Protein AF-A0AA88YGS4-F1 (afdb_monomer_lite)

Foldseek 3Di:
DPPPVVVVVVVVVVVVVVVPPPVPQPFDADPQPRDTDSDPVVSVCCLVPPPPRNVVPPDDPDDDDDDDDDDDDDDDDDPPPPPVPVPPCVVLVVLLVVLCVVCVVVLVVQLVVVVVVVDDSVVSNVVSCVVCVVVSVVSSVVVVVVVVVVVVVLCVDPLSVVLVVQLVCCCPVVVDDSVVSNVVSCVVCVVVVVVVVVVVVVPPDDPPPPPPPPDDDDDD

Structure (mmCIF, N/CA/C/O backbone):
data_AF-A0AA88YGS4-F1
#
_entry.id   AF-A0AA88YGS4-F1
#
loop_
_atom_site.group_PDB
_atom_site.id
_atom_site.type_symbol
_atom_site.label_atom_id
_atom_site.label_alt_id
_atom_site.label_comp_id
_atom_site.label_asym_id
_atom_site.label_entity_id
_atom_site.label_seq_id
_atom_site.pdbx_PDB_ins_code
_atom_site.Cartn_x
_atom_site.Cartn_y
_atom_site.Cartn_z
_atom_site.occupancy
_atom_site.B_iso_or_equiv
_atom_site.auth_seq_id
_atom_site.auth_comp_id
_atom_site.auth_asym_id
_atom_site.auth_atom_id
_atom_site.pdbx_PDB_model_num
ATOM 1 N N . MET A 1 1 ? 27.081 12.002 -80.872 1.00 53.16 1 MET A N 1
ATOM 2 C CA . MET A 1 1 ? 25.666 12.334 -80.572 1.00 53.16 1 MET A CA 1
ATOM 3 C C . MET A 1 1 ? 25.163 11.875 -79.185 1.00 53.16 1 MET A C 1
ATOM 5 O O . MET A 1 1 ? 23.972 11.953 -78.943 1.00 53.16 1 MET A O 1
ATOM 9 N N . ILE A 1 2 ? 26.016 11.496 -78.217 1.00 50.34 2 ILE A N 1
ATOM 10 C CA . ILE A 1 2 ? 25.560 10.832 -76.965 1.00 50.34 2 ILE A CA 1
ATOM 11 C C . ILE A 1 2 ? 25.540 11.772 -75.730 1.00 50.34 2 ILE A C 1
ATOM 13 O O . ILE A 1 2 ? 25.070 11.415 -74.656 1.00 50.34 2 ILE A O 1
ATOM 17 N N . LYS A 1 3 ? 26.013 13.022 -75.853 1.00 50.25 3 LYS A N 1
ATOM 18 C CA . LYS A 1 3 ? 26.181 13.924 -74.692 1.00 50.25 3 LYS A CA 1
ATOM 19 C C . LYS A 1 3 ? 24.935 14.739 -74.301 1.00 50.25 3 LYS A C 1
ATOM 21 O O . LYS A 1 3 ? 24.925 15.301 -73.213 1.00 50.25 3 LYS A O 1
ATOM 26 N N . LYS A 1 4 ? 23.885 14.796 -75.133 1.00 50.44 4 LYS A N 1
ATOM 27 C CA . LYS A 1 4 ? 22.696 15.637 -74.868 1.00 50.44 4 LYS A CA 1
ATOM 28 C C . LYS A 1 4 ? 21.595 14.951 -74.041 1.00 50.44 4 LYS A C 1
ATOM 30 O O . LYS A 1 4 ? 20.777 15.642 -73.450 1.00 50.44 4 LYS A O 1
ATOM 35 N N . THR A 1 5 ? 21.615 13.626 -73.902 1.00 50.78 5 THR A N 1
ATOM 36 C CA . THR A 1 5 ? 20.586 12.866 -73.163 1.00 50.78 5 THR A CA 1
ATOM 37 C C . THR A 1 5 ? 20.803 12.831 -71.644 1.00 50.78 5 THR A C 1
ATOM 39 O O . THR A 1 5 ? 19.856 12.619 -70.896 1.00 50.78 5 THR A O 1
ATOM 42 N N . LYS A 1 6 ? 22.023 13.100 -71.149 1.00 50.78 6 LYS A N 1
ATOM 43 C CA . LYS A 1 6 ? 22.321 13.096 -69.699 1.00 50.78 6 LYS A CA 1
ATOM 44 C C . LYS A 1 6 ? 21.813 14.329 -68.938 1.00 50.78 6 LYS A C 1
ATOM 46 O O . LYS A 1 6 ? 21.754 14.287 -67.713 1.00 50.78 6 LYS A O 1
ATOM 51 N N . ILE A 1 7 ? 21.466 15.415 -69.631 1.00 51.34 7 ILE A N 1
ATOM 52 C CA . ILE A 1 7 ? 21.046 16.668 -68.982 1.00 51.34 7 ILE A CA 1
ATOM 53 C C . ILE A 1 7 ? 19.556 16.625 -68.611 1.00 51.34 7 ILE A C 1
ATOM 55 O O . ILE A 1 7 ? 19.193 17.079 -67.531 1.00 51.34 7 ILE A O 1
ATOM 59 N N . ILE A 1 8 ? 18.715 15.985 -69.429 1.00 50.91 8 ILE A N 1
ATOM 60 C CA . ILE A 1 8 ? 17.257 15.953 -69.216 1.00 50.91 8 ILE A CA 1
ATOM 61 C C . ILE A 1 8 ? 16.870 15.063 -68.017 1.00 50.91 8 ILE A C 1
ATOM 63 O O . ILE A 1 8 ? 15.952 15.395 -67.274 1.00 50.91 8 ILE A O 1
ATOM 67 N N . LEU A 1 9 ? 17.624 13.992 -67.735 1.00 49.97 9 LEU A N 1
ATOM 68 C CA . LEU A 1 9 ? 17.345 13.102 -66.594 1.00 49.97 9 LEU A CA 1
ATOM 69 C C . LEU A 1 9 ? 17.696 13.709 -65.222 1.00 49.97 9 LEU A C 1
ATOM 71 O O . LEU A 1 9 ? 17.094 13.335 -64.217 1.00 49.97 9 LEU A O 1
ATOM 75 N N . LYS A 1 10 ? 18.639 14.661 -65.148 1.00 50.53 10 LYS A N 1
ATOM 76 C CA . LYS A 1 10 ? 19.013 15.295 -63.868 1.00 50.53 10 LYS A CA 1
ATOM 77 C C . LYS A 1 10 ? 18.009 16.352 -63.410 1.00 50.53 10 LYS A C 1
ATOM 79 O O . LYS A 1 10 ? 17.821 16.516 -62.208 1.00 50.53 10 LYS A O 1
ATOM 84 N N . THR A 1 11 ? 17.342 17.037 -64.335 1.00 50.88 11 THR A N 1
ATOM 85 C CA . THR A 1 11 ? 16.321 18.038 -63.990 1.00 50.88 11 THR A CA 1
ATOM 86 C C . THR A 1 11 ? 15.017 17.400 -63.507 1.00 50.88 11 THR A C 1
ATOM 88 O O . THR 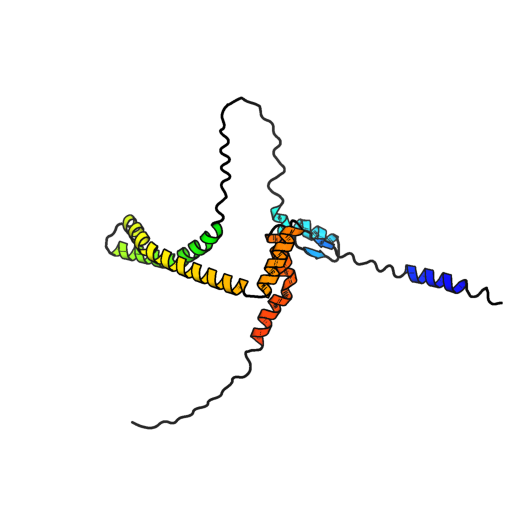A 1 11 ? 14.386 17.938 -62.603 1.00 50.88 11 THR A O 1
ATOM 91 N N . SER A 1 12 ? 14.654 16.213 -64.005 1.00 49.00 12 SER A N 1
ATOM 92 C CA . SER A 1 12 ? 13.444 15.495 -63.568 1.00 49.00 12 SER A CA 1
ATOM 93 C C . SER A 1 12 ? 13.565 14.884 -62.162 1.00 49.00 12 SER A C 1
ATOM 95 O O . SER A 1 12 ? 12.593 14.870 -61.413 1.00 49.00 12 SER A O 1
ATOM 97 N N . LEU A 1 13 ? 14.763 14.451 -61.750 1.00 50.22 13 LEU A N 1
ATOM 98 C CA . LEU A 1 13 ? 15.006 13.895 -60.407 1.00 50.22 13 LEU A CA 1
ATOM 99 C C . LEU A 1 13 ? 14.995 14.952 -59.288 1.00 50.22 13 LEU A C 1
ATOM 101 O O . LEU A 1 13 ? 14.679 14.634 -58.143 1.00 50.22 13 LEU A O 1
ATOM 105 N N . LEU A 1 14 ? 15.295 16.216 -59.602 1.00 51.50 14 LEU A N 1
ATOM 106 C CA . LEU A 1 14 ? 15.236 17.315 -58.629 1.00 51.50 14 LEU A CA 1
ATOM 107 C C . LEU A 1 14 ? 13.808 17.833 -58.392 1.00 51.50 14 LEU A C 1
ATOM 109 O O . LEU A 1 14 ? 13.534 18.358 -57.316 1.00 51.50 14 LEU A O 1
ATOM 113 N N . ALA A 1 15 ? 12.892 17.644 -59.347 1.00 50.56 15 ALA A N 1
ATOM 114 C CA . ALA A 1 15 ? 11.479 17.986 -59.173 1.00 50.56 15 ALA A CA 1
ATOM 115 C C . ALA A 1 15 ? 10.738 16.967 -58.284 1.00 50.56 15 ALA A C 1
ATOM 117 O O . ALA A 1 15 ? 9.925 17.359 -57.453 1.00 50.56 15 ALA A O 1
ATOM 118 N N . ILE A 1 16 ? 11.083 15.676 -58.370 1.00 50.44 16 ILE A N 1
ATOM 119 C CA . ILE A 1 16 ? 10.469 14.618 -57.544 1.00 50.44 16 ILE A CA 1
ATOM 120 C C . ILE A 1 16 ? 10.935 14.702 -56.079 1.00 50.44 16 ILE A C 1
ATOM 122 O O . ILE A 1 16 ? 10.161 14.440 -55.161 1.00 50.44 16 ILE A O 1
ATOM 126 N N . ARG A 1 17 ? 12.164 15.170 -55.820 1.00 47.84 17 ARG A N 1
ATOM 127 C CA . ARG A 1 17 ? 12.686 15.317 -54.448 1.00 47.84 17 ARG A CA 1
ATOM 128 C C . ARG A 1 17 ? 12.074 16.486 -53.661 1.00 47.84 17 ARG A C 1
ATOM 130 O O . ARG A 1 17 ? 12.298 16.575 -52.459 1.00 47.84 17 ARG A O 1
ATOM 137 N N . ARG A 1 18 ? 11.310 17.376 -54.309 1.00 47.12 18 ARG A N 1
ATOM 138 C CA . ARG A 1 18 ? 10.610 18.494 -53.646 1.00 47.12 18 ARG A CA 1
ATOM 139 C C . ARG A 1 18 ? 9.173 18.183 -53.224 1.00 47.12 18 ARG A C 1
ATOM 141 O O . ARG A 1 18 ? 8.634 18.945 -52.436 1.00 47.12 18 ARG A O 1
ATOM 148 N N . VAL A 1 19 ? 8.582 17.083 -53.694 1.00 48.72 19 VAL A N 1
ATOM 149 C CA . VAL A 1 19 ? 7.186 16.704 -53.382 1.00 48.72 19 VAL A CA 1
ATOM 150 C C . VAL A 1 19 ? 7.101 15.666 -52.247 1.00 48.72 19 VAL A C 1
ATOM 152 O O . VAL A 1 19 ? 6.025 15.367 -51.754 1.00 48.72 19 VAL A O 1
ATOM 155 N N . LEU A 1 20 ? 8.243 15.164 -51.763 1.00 47.53 20 LEU A N 1
ATOM 156 C CA . LEU A 1 20 ? 8.332 14.227 -50.635 1.00 47.53 20 LEU A CA 1
ATOM 157 C C . LEU A 1 20 ? 9.086 14.819 -49.434 1.00 47.53 20 LEU A C 1
ATOM 159 O O . LEU A 1 20 ? 9.785 14.103 -48.724 1.00 47.53 20 LEU A O 1
ATOM 163 N N . LYS A 1 21 ? 8.938 16.123 -49.170 1.00 51.88 21 LYS A N 1
ATOM 164 C CA . LYS A 1 21 ? 8.966 16.571 -47.773 1.00 51.88 21 LYS A CA 1
ATOM 165 C C . LYS A 1 21 ? 7.580 16.276 -47.221 1.00 51.88 21 LYS A C 1
ATOM 167 O O . LYS A 1 21 ? 6.719 17.145 -47.210 1.00 51.88 21 LYS A O 1
ATOM 172 N N . LYS A 1 22 ? 7.368 15.002 -46.878 1.00 53.25 22 LYS A N 1
ATOM 173 C CA . LYS A 1 22 ? 6.354 14.611 -45.906 1.00 53.25 22 LYS A CA 1
ATOM 174 C C . LYS A 1 22 ? 6.653 15.492 -44.698 1.00 53.25 22 LYS A C 1
ATOM 176 O O . LYS A 1 22 ? 7.753 15.401 -44.155 1.00 53.25 22 LYS A O 1
ATOM 181 N N . GLU A 1 23 ? 5.772 16.442 -44.422 1.00 58.03 23 GLU A N 1
ATOM 182 C CA . GLU A 1 23 ? 5.752 17.108 -43.132 1.00 58.03 23 GLU A CA 1
ATOM 183 C C . GLU A 1 23 ? 5.661 15.962 -42.131 1.00 58.03 23 GLU A C 1
ATOM 185 O O . GLU A 1 23 ? 4.716 15.179 -42.154 1.00 58.03 23 GLU A O 1
ATOM 190 N N . GLU A 1 24 ? 6.757 15.715 -41.417 1.00 58.62 24 GLU A N 1
ATOM 191 C CA . GLU A 1 24 ? 6.731 14.810 -40.284 1.00 58.62 24 GLU A CA 1
ATOM 192 C C . GLU A 1 24 ? 5.733 15.450 -39.330 1.00 58.62 24 GLU A C 1
ATOM 194 O O . GLU A 1 24 ? 6.033 16.502 -38.761 1.00 58.62 24 GLU A O 1
ATOM 199 N N . ASP A 1 25 ? 4.522 14.886 -39.283 1.00 63.72 25 ASP A N 1
ATOM 200 C CA . ASP A 1 25 ? 3.452 15.289 -38.381 1.00 63.72 25 ASP A CA 1
ATOM 201 C C . ASP A 1 25 ? 4.038 15.265 -36.976 1.00 63.72 25 ASP A C 1
ATOM 203 O O . ASP A 1 25 ? 4.240 14.213 -36.362 1.00 63.72 25 ASP A O 1
ATOM 207 N N . LYS A 1 26 ? 4.445 16.449 -36.525 1.00 76.25 26 LYS A N 1
ATOM 208 C CA . LYS A 1 26 ? 5.172 16.641 -35.285 1.00 76.25 26 LYS A CA 1
ATOM 209 C C . LYS A 1 26 ? 4.143 16.494 -34.178 1.00 76.25 26 LYS A C 1
ATOM 211 O O . LYS A 1 26 ? 3.551 17.474 -33.747 1.00 76.25 26 LYS A O 1
ATOM 216 N N . MET A 1 27 ? 3.885 15.250 -33.789 1.00 82.88 27 MET A N 1
ATOM 217 C CA . MET A 1 27 ? 2.989 14.922 -32.689 1.00 82.88 27 MET A CA 1
ATOM 218 C C . MET A 1 27 ? 3.448 15.691 -31.449 1.00 82.88 27 MET A C 1
ATOM 220 O O . MET A 1 27 ? 4.614 15.625 -31.057 1.00 82.88 27 MET A O 1
ATOM 224 N N . HIS A 1 28 ? 2.544 16.481 -30.878 1.00 88.25 28 HIS A N 1
ATOM 225 C CA . HIS A 1 28 ? 2.845 17.370 -29.765 1.00 88.25 28 HIS A CA 1
ATOM 226 C C . HIS A 1 28 ? 2.392 16.703 -28.465 1.00 88.25 28 HIS A C 1
ATOM 228 O O . HIS A 1 28 ? 1.202 16.453 -28.296 1.00 88.25 28 HIS A O 1
ATOM 234 N N . SER A 1 29 ? 3.309 16.414 -27.543 1.00 92.19 29 SER A N 1
ATOM 235 C CA . SER A 1 29 ? 2.993 15.807 -26.243 1.00 92.19 29 SER A CA 1
ATOM 236 C C . SER A 1 29 ? 2.952 16.841 -25.116 1.00 92.19 29 SER A C 1
ATOM 238 O O . SER A 1 29 ? 3.703 17.812 -25.134 1.00 92.19 29 SER A O 1
ATOM 240 N N . CYS A 1 30 ? 2.077 16.633 -24.132 1.00 91.31 30 CYS A N 1
ATOM 241 C CA . CYS A 1 30 ? 2.077 17.373 -22.872 1.00 91.31 30 CYS A CA 1
ATOM 242 C C . CYS A 1 30 ? 3.158 16.825 -21.943 1.00 91.31 30 CYS A C 1
ATOM 244 O O . CYS A 1 30 ? 3.131 15.639 -21.625 1.00 91.31 30 CYS A O 1
ATOM 246 N N . ASP A 1 31 ? 4.054 17.691 -21.474 1.00 86.50 31 ASP A N 1
ATOM 247 C CA . ASP A 1 31 ? 5.158 17.299 -20.589 1.00 86.50 31 ASP A CA 1
ATOM 248 C C . ASP A 1 31 ? 4.674 16.821 -19.210 1.00 86.50 31 ASP A C 1
ATOM 250 O O . ASP A 1 31 ? 5.331 16.002 -18.578 1.00 86.50 31 ASP A O 1
ATOM 254 N N . ASP A 1 32 ? 3.502 17.286 -18.764 1.00 83.00 32 ASP A N 1
ATOM 255 C CA . ASP A 1 32 ? 2.993 16.987 -17.422 1.00 83.00 32 ASP A CA 1
ATOM 256 C C . ASP A 1 32 ? 2.238 15.653 -17.339 1.00 83.00 32 ASP A C 1
ATOM 258 O O . ASP A 1 32 ? 2.405 14.915 -16.377 1.00 83.00 32 ASP A O 1
ATOM 262 N N . CYS A 1 33 ? 1.398 15.326 -18.328 1.00 87.44 33 CYS A N 1
ATOM 263 C CA . CYS A 1 33 ? 0.575 14.106 -18.285 1.00 87.44 33 CYS A CA 1
ATOM 264 C C . CYS A 1 33 ? 0.863 13.109 -19.420 1.00 87.44 33 CYS A C 1
ATOM 266 O O . CYS A 1 33 ? 0.265 12.033 -19.473 1.00 87.44 33 CYS A O 1
ATOM 268 N N . GLY A 1 34 ? 1.752 13.456 -20.355 1.00 88.25 34 GLY A N 1
ATOM 269 C CA . GLY A 1 34 ? 2.114 12.611 -21.494 1.00 88.25 34 GLY A CA 1
ATOM 270 C C . GLY A 1 34 ? 1.063 12.528 -22.607 1.00 88.25 34 GLY A C 1
ATOM 271 O O . GLY A 1 34 ? 1.236 11.743 -23.538 1.00 88.25 34 GLY A O 1
ATOM 272 N N . LEU A 1 35 ? -0.024 13.312 -22.554 1.00 90.62 35 LEU A N 1
ATOM 273 C CA . LEU A 1 35 ? -1.054 13.307 -23.599 1.00 90.62 35 LEU A CA 1
ATOM 274 C C . LEU A 1 35 ? -0.479 13.793 -24.937 1.00 90.62 35 LEU A C 1
ATOM 276 O O . LEU A 1 35 ? 0.021 14.914 -25.026 1.00 90.62 35 LEU A O 1
ATOM 280 N N . ILE A 1 36 ? -0.611 12.982 -25.987 1.00 92.69 36 ILE A N 1
ATOM 281 C CA . ILE A 1 36 ? -0.188 13.321 -27.350 1.00 92.69 36 ILE A CA 1
ATOM 282 C C . ILE A 1 36 ? -1.376 13.910 -28.115 1.00 92.69 36 ILE A C 1
ATOM 284 O O . ILE A 1 36 ? -2.442 13.304 -28.184 1.00 92.69 36 ILE A O 1
ATOM 288 N N . SER A 1 37 ? -1.191 15.096 -28.686 1.00 91.31 37 SER A N 1
ATOM 289 C CA . SER A 1 37 ? -2.170 15.791 -29.520 1.00 91.31 37 SER A CA 1
ATOM 290 C C . SER A 1 37 ? -1.670 15.892 -30.958 1.00 91.31 37 SER A C 1
ATOM 292 O O . SER A 1 37 ? -0.504 16.206 -31.210 1.00 91.31 37 SER A O 1
ATOM 294 N N . GLU A 1 38 ? -2.577 15.672 -31.908 1.00 89.62 38 GLU A N 1
ATOM 295 C CA . GLU A 1 38 ? -2.301 15.839 -33.341 1.00 89.62 38 GLU A CA 1
ATOM 296 C C . GLU A 1 38 ? -2.092 17.315 -33.714 1.00 89.62 38 GLU A C 1
ATOM 298 O O . GLU A 1 38 ? -1.366 17.629 -34.653 1.00 89.62 38 GLU A O 1
ATOM 303 N N . ASN A 1 39 ? -2.692 18.237 -32.954 1.00 90.50 39 ASN A N 1
ATOM 304 C CA . ASN A 1 39 ? -2.637 19.672 -33.203 1.00 90.50 39 ASN A CA 1
ATOM 305 C C . ASN A 1 39 ? -2.137 20.437 -31.968 1.00 90.50 39 ASN A C 1
ATOM 307 O O . ASN A 1 39 ? -2.576 20.204 -30.840 1.00 90.50 39 ASN A O 1
ATOM 311 N N . ILE A 1 40 ? -1.256 21.417 -32.184 1.00 89.12 40 ILE A N 1
ATOM 312 C CA . ILE A 1 40 ? -0.695 22.266 -31.124 1.00 89.12 40 ILE A CA 1
ATOM 313 C C . ILE A 1 40 ? -1.769 23.051 -30.356 1.00 89.12 40 ILE A C 1
ATOM 315 O O . ILE A 1 40 ? -1.619 23.311 -29.163 1.00 89.12 40 ILE A O 1
ATOM 319 N N . HIS A 1 41 ? -2.874 23.407 -31.015 1.00 92.88 41 HIS A N 1
ATOM 320 C CA . HIS A 1 41 ? -3.979 24.117 -30.372 1.00 92.88 41 HIS A CA 1
ATOM 321 C C . HIS A 1 41 ? -4.715 23.258 -29.339 1.00 92.88 41 HIS A C 1
ATOM 323 O O . HIS A 1 41 ? -5.150 23.783 -28.308 1.00 92.88 41 HIS A O 1
ATOM 329 N N . ASP A 1 42 ? -4.816 21.952 -29.583 1.00 91.88 42 ASP A N 1
ATOM 330 C CA . ASP A 1 42 ? -5.442 21.016 -28.651 1.00 91.88 42 ASP A CA 1
ATOM 331 C C . ASP A 1 42 ? -4.539 20.790 -27.441 1.00 91.88 42 ASP A C 1
ATOM 333 O O . ASP A 1 42 ? -5.018 20.850 -26.307 1.00 91.88 42 ASP A O 1
ATOM 337 N N . LEU A 1 43 ? -3.222 20.699 -27.661 1.00 91.88 43 LEU A N 1
ATOM 338 C CA . LEU A 1 43 ? -2.242 20.658 -26.577 1.00 91.88 43 LEU A CA 1
ATOM 339 C C . LEU A 1 43 ? -2.306 21.923 -25.703 1.00 91.88 43 LEU A C 1
ATOM 341 O O . LEU A 1 43 ? -2.352 21.837 -24.477 1.00 91.88 43 LEU A O 1
ATOM 345 N N . GLN A 1 44 ? -2.370 23.111 -26.312 1.00 91.56 44 GLN A N 1
ATOM 346 C CA . GLN A 1 44 ? -2.496 24.371 -25.570 1.00 91.56 44 GLN A CA 1
ATOM 347 C C . GLN A 1 44 ? -3.795 24.442 -24.755 1.00 91.56 44 GLN A C 1
ATOM 349 O O . GLN A 1 44 ? -3.788 24.914 -23.614 1.00 91.56 44 GLN A O 1
ATOM 354 N N . ARG A 1 45 ? -4.919 23.973 -25.314 1.00 93.62 45 ARG A N 1
ATOM 355 C CA . ARG A 1 45 ? -6.200 23.915 -24.595 1.00 93.62 45 ARG A CA 1
ATOM 356 C C . ARG A 1 45 ? -6.127 22.928 -23.431 1.00 93.62 45 ARG A C 1
ATOM 358 O O . ARG A 1 45 ? -6.593 23.256 -22.337 1.00 93.62 45 ARG A O 1
ATOM 365 N N . HIS A 1 46 ? -5.514 21.770 -23.656 1.00 93.06 46 HIS A N 1
ATOM 366 C CA . HIS A 1 46 ? -5.272 20.762 -22.636 1.00 93.06 46 HIS A CA 1
ATOM 367 C C . HIS A 1 46 ? -4.472 21.346 -21.464 1.00 93.06 46 HIS A C 1
ATOM 369 O O . HIS A 1 46 ? -5.006 21.405 -20.359 1.00 93.06 46 HIS A O 1
ATOM 375 N N . VAL A 1 47 ? -3.275 21.895 -21.704 1.00 90.00 47 VAL A N 1
ATOM 376 C CA . VAL A 1 47 ? -2.419 22.482 -20.650 1.00 90.00 47 VAL A CA 1
ATOM 377 C C . VAL A 1 47 ? -3.162 23.561 -19.854 1.00 90.00 47 VAL A C 1
ATOM 379 O O . VAL A 1 47 ? -3.101 23.586 -18.625 1.00 90.00 47 VAL A O 1
ATOM 382 N N . LYS A 1 48 ? -3.922 24.423 -20.544 1.00 87.44 48 LYS A N 1
ATOM 383 C CA . LYS A 1 48 ? -4.599 25.569 -19.922 1.00 87.44 48 LYS A CA 1
ATOM 384 C C . LYS A 1 48 ? -5.832 25.206 -19.093 1.00 87.44 48 LYS A C 1
ATOM 386 O O . LYS A 1 48 ? -6.162 25.941 -18.168 1.00 87.44 48 LYS A O 1
ATOM 391 N N . THR A 1 49 ? -6.572 24.157 -19.455 1.00 81.00 49 THR A N 1
ATOM 392 C CA . THR A 1 49 ? -7.895 23.905 -18.846 1.00 81.00 49 THR A CA 1
ATOM 393 C C . THR A 1 49 ? -8.100 22.492 -18.323 1.00 81.00 49 THR A C 1
ATOM 395 O O . THR A 1 49 ? -8.839 22.316 -17.349 1.00 81.00 49 THR A O 1
ATOM 398 N N . TRP A 1 50 ? -7.493 21.494 -18.962 1.00 77.56 50 TRP A N 1
ATOM 399 C CA . TRP A 1 50 ? -7.871 20.084 -18.831 1.00 77.56 50 TRP A CA 1
ATOM 400 C C . TRP A 1 50 ? -6.712 19.160 -18.441 1.00 77.56 50 TRP A C 1
ATOM 402 O O . TRP A 1 50 ? -6.922 17.955 -18.357 1.00 77.56 50 TRP A O 1
ATOM 412 N N . CYS A 1 51 ? -5.516 19.688 -18.181 1.00 83.50 51 CYS A N 1
ATOM 413 C CA . CYS A 1 51 ? -4.430 18.896 -17.622 1.00 83.50 51 CYS A CA 1
ATOM 414 C C . CYS A 1 51 ? -4.728 18.619 -16.133 1.00 83.50 51 CYS A C 1
ATOM 416 O O . CYS A 1 51 ? -4.837 19.574 -15.357 1.00 83.50 51 CYS A O 1
ATOM 418 N N . PRO A 1 52 ? -4.906 17.348 -15.721 1.00 76.31 52 PRO A N 1
ATOM 419 C CA . PRO A 1 52 ? -5.176 16.992 -14.325 1.00 76.31 52 PRO A CA 1
ATOM 420 C C . PRO A 1 52 ? -4.044 17.446 -13.394 1.00 76.31 52 PRO A C 1
ATOM 422 O O . PRO A 1 52 ? -4.306 17.936 -12.296 1.00 76.31 52 PRO A O 1
ATOM 425 N N . GLU A 1 53 ? -2.806 17.373 -13.890 1.00 69.50 53 GLU A N 1
ATOM 426 C CA . GLU A 1 53 ? -1.579 17.733 -13.177 1.00 69.50 53 GLU A CA 1
ATOM 427 C C . GLU A 1 53 ? -1.376 19.251 -13.032 1.00 69.50 53 GLU A C 1
ATOM 429 O O . GLU A 1 53 ? -0.819 19.703 -12.031 1.00 69.50 53 GLU A O 1
ATOM 434 N N . SER A 1 54 ? -1.861 20.078 -13.973 1.00 65.44 54 SER A N 1
ATOM 435 C CA . SER A 1 54 ? -1.597 21.530 -13.939 1.00 65.44 54 SER A CA 1
ATOM 436 C C . SER A 1 54 ? -2.371 22.268 -12.843 1.00 65.44 54 SER A C 1
ATOM 438 O O . SER A 1 54 ? -1.952 23.340 -12.403 1.00 65.44 54 SER A O 1
ATOM 440 N N . ARG A 1 55 ? -3.458 21.679 -12.324 1.00 57.84 55 ARG A N 1
ATOM 441 C CA . ARG A 1 55 ? -4.247 22.259 -11.222 1.00 57.84 55 ARG A CA 1
ATOM 442 C C . ARG A 1 55 ? -3.508 22.302 -9.884 1.00 57.84 55 ARG A C 1
ATOM 444 O O . ARG A 1 55 ? -3.958 23.017 -8.995 1.00 57.84 55 ARG A O 1
ATOM 451 N N . LYS A 1 56 ? -2.390 21.583 -9.741 1.00 57.66 56 LYS A N 1
ATOM 452 C CA . LYS A 1 56 ? -1.560 21.617 -8.527 1.00 57.66 56 LYS A CA 1
ATOM 453 C C . LYS A 1 56 ? -0.549 22.774 -8.501 1.00 57.66 56 LYS A C 1
ATOM 455 O O . LYS A 1 56 ? 0.016 23.022 -7.449 1.00 57.66 56 LYS A O 1
ATOM 460 N N . ARG A 1 57 ? -0.322 23.500 -9.611 1.00 54.56 57 ARG A N 1
ATOM 461 C CA . ARG A 1 57 ? 0.779 24.488 -9.711 1.00 54.56 57 ARG A CA 1
ATOM 462 C C . ARG A 1 57 ? 0.405 25.963 -9.510 1.00 54.56 57 ARG A C 1
ATOM 464 O O . ARG A 1 57 ? 1.298 26.797 -9.511 1.00 54.56 57 ARG A O 1
ATOM 471 N N . THR A 1 58 ? -0.867 26.338 -9.361 1.00 49.41 58 THR A N 1
ATOM 472 C CA . THR A 1 58 ? -1.257 27.768 -9.368 1.00 49.41 58 THR A CA 1
ATOM 473 C C . THR A 1 58 ? -2.040 28.212 -8.141 1.00 49.41 58 THR A C 1
ATOM 475 O O . THR A 1 58 ? -3.175 28.681 -8.284 1.00 49.41 58 THR A O 1
ATOM 478 N N . ARG A 1 59 ? -1.459 28.113 -6.937 1.00 50.69 59 ARG A N 1
ATOM 479 C CA . ARG A 1 59 ? -1.995 28.907 -5.823 1.00 50.69 59 ARG A CA 1
ATOM 480 C C . ARG A 1 59 ? -1.061 29.324 -4.681 1.00 50.69 59 ARG A C 1
ATOM 482 O O . ARG A 1 59 ? -1.621 29.834 -3.727 1.00 50.69 59 ARG A O 1
ATOM 489 N N . ASP A 1 60 ? 0.271 29.216 -4.748 1.00 50.38 60 ASP A N 1
ATOM 490 C CA . ASP A 1 60 ? 1.062 29.558 -3.541 1.00 50.38 60 ASP A CA 1
ATOM 491 C C . ASP A 1 60 ? 2.330 30.417 -3.709 1.00 50.38 60 ASP A C 1
ATOM 493 O O . ASP A 1 60 ? 2.935 30.737 -2.695 1.00 50.38 60 ASP A O 1
ATOM 497 N N . GLU A 1 61 ? 2.727 30.891 -4.899 1.00 54.84 61 GLU A N 1
ATOM 498 C CA . GLU A 1 61 ? 4.065 31.524 -5.020 1.00 54.84 61 GLU A CA 1
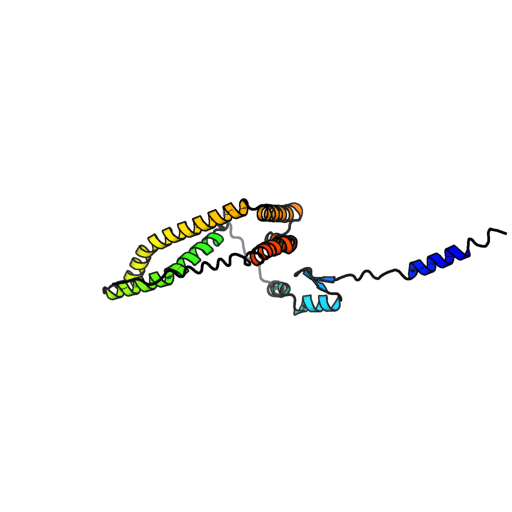ATOM 499 C C . GLU A 1 61 ? 4.156 32.868 -5.756 1.00 54.84 61 GLU A C 1
ATOM 501 O O . GLU A 1 61 ? 5.190 33.144 -6.352 1.00 54.84 61 GLU A O 1
ATOM 506 N N . ASP A 1 62 ? 3.141 33.743 -5.737 1.00 50.62 62 ASP A N 1
ATOM 507 C CA . ASP A 1 62 ? 3.341 35.043 -6.413 1.00 50.62 62 ASP A CA 1
ATOM 508 C C . ASP A 1 62 ? 2.532 36.240 -5.887 1.00 50.62 62 ASP A C 1
ATOM 510 O O . ASP A 1 62 ? 2.037 37.043 -6.672 1.00 50.62 62 ASP A O 1
ATOM 514 N N . ASP A 1 63 ? 2.396 36.405 -4.564 1.00 50.88 63 ASP A N 1
ATOM 515 C CA . ASP A 1 63 ? 1.938 37.699 -4.024 1.00 50.88 63 ASP A CA 1
ATOM 516 C C . ASP A 1 63 ? 2.269 37.903 -2.530 1.00 50.88 63 ASP A C 1
ATOM 518 O O . ASP A 1 63 ? 1.382 37.840 -1.687 1.00 50.88 63 ASP A O 1
ATOM 522 N N . GLU A 1 64 ? 3.527 38.205 -2.168 1.00 50.09 64 GLU A N 1
ATOM 523 C CA . GLU A 1 64 ? 3.769 39.075 -0.994 1.00 50.09 64 GLU A CA 1
ATOM 524 C C . GLU A 1 64 ? 5.162 39.736 -0.955 1.00 50.09 64 GLU A C 1
ATOM 526 O O . GLU A 1 64 ? 6.035 39.427 -0.145 1.00 50.09 64 GLU A O 1
ATOM 531 N N . LEU A 1 65 ? 5.367 40.746 -1.805 1.00 54.06 65 LEU A N 1
ATOM 532 C CA . LEU A 1 65 ? 6.405 41.759 -1.589 1.00 54.06 65 LEU A CA 1
ATOM 533 C C . LEU A 1 65 ? 5.813 42.973 -0.860 1.00 54.06 65 LEU A C 1
ATOM 535 O O . LEU A 1 65 ? 5.454 43.966 -1.490 1.00 54.06 65 LEU A O 1
ATOM 539 N N . THR A 1 66 ? 5.797 42.954 0.478 1.00 45.94 66 THR A N 1
ATOM 540 C CA . THR A 1 66 ? 5.683 44.191 1.275 1.00 45.94 66 THR A CA 1
ATOM 541 C C . THR A 1 66 ? 6.557 44.196 2.530 1.00 45.94 66 THR A C 1
ATOM 543 O O . THR A 1 66 ? 6.219 43.658 3.574 1.00 45.94 66 THR A O 1
ATOM 546 N N . HIS A 1 67 ? 7.682 44.906 2.413 1.00 51.72 67 HIS A N 1
ATOM 547 C CA . HIS A 1 67 ? 8.359 45.725 3.426 1.00 51.72 67 HIS A CA 1
ATOM 548 C C . HIS A 1 67 ? 7.897 45.630 4.901 1.00 51.72 67 HIS A C 1
ATOM 550 O O . HIS A 1 67 ? 6.893 46.248 5.260 1.00 51.72 67 HIS A O 1
ATOM 556 N N . LYS A 1 68 ? 8.761 45.129 5.805 1.00 44.47 68 LYS A N 1
ATOM 557 C CA . LYS A 1 68 ? 9.034 45.791 7.106 1.00 44.47 68 LYS A CA 1
ATOM 558 C C . LYS A 1 68 ? 10.210 45.192 7.905 1.00 44.47 68 LYS A C 1
ATOM 560 O O . LYS A 1 68 ? 10.078 44.208 8.607 1.00 44.47 68 LYS A O 1
ATOM 565 N N . LYS A 1 69 ? 11.297 45.970 7.920 1.00 45.16 69 LYS A N 1
ATOM 566 C CA . LYS A 1 69 ? 11.920 46.543 9.131 1.00 45.16 69 LYS A CA 1
ATOM 567 C C . LYS A 1 69 ? 12.633 45.598 10.121 1.00 45.16 69 LYS A C 1
ATOM 569 O O . LYS A 1 69 ? 12.088 45.236 11.153 1.00 45.16 69 LYS A O 1
ATOM 574 N N . LEU A 1 70 ? 13.931 45.430 9.850 1.00 53.06 70 LEU A N 1
ATOM 575 C CA . LEU A 1 70 ? 15.073 45.546 10.777 1.00 53.06 70 LEU A CA 1
ATOM 576 C C . LEU A 1 70 ? 14.742 45.837 12.251 1.00 53.06 70 LEU A C 1
ATOM 578 O O . LEU A 1 70 ? 14.363 46.968 12.569 1.00 53.06 70 LEU A O 1
ATOM 582 N N . ARG A 1 71 ? 15.028 44.853 13.109 1.00 47.56 71 ARG A N 1
ATOM 583 C CA . ARG A 1 71 ? 15.485 44.886 14.517 1.00 47.56 71 ARG A CA 1
ATOM 584 C C . ARG A 1 71 ? 15.849 43.430 14.854 1.00 47.56 71 ARG A C 1
ATOM 586 O O . ARG A 1 71 ? 15.125 42.561 14.397 1.00 47.56 71 ARG A O 1
ATOM 593 N N . LEU A 1 72 ? 16.842 43.047 15.638 1.00 45.69 72 LEU A N 1
ATOM 594 C CA . LEU A 1 72 ? 17.985 43.620 16.354 1.00 45.69 72 LEU A CA 1
ATOM 595 C C . LEU A 1 72 ? 18.643 42.369 16.970 1.00 45.69 72 LEU A C 1
ATOM 597 O O . LEU A 1 72 ? 17.922 41.428 17.293 1.00 45.69 72 LEU A O 1
ATOM 601 N N . ASP A 1 73 ? 19.963 42.386 17.096 1.00 50.91 73 ASP A N 1
ATOM 602 C CA . ASP A 1 73 ? 20.810 41.336 17.668 1.00 50.91 73 ASP A CA 1
ATOM 603 C C . ASP A 1 73 ? 20.186 40.601 18.870 1.00 50.91 73 ASP A C 1
ATOM 605 O O . ASP A 1 73 ? 19.872 41.234 19.882 1.00 50.91 73 ASP A O 1
ATOM 609 N N . ASP A 1 74 ? 20.061 39.275 18.763 1.00 51.34 74 ASP A N 1
ATOM 610 C CA . ASP A 1 74 ? 20.017 38.379 19.918 1.00 51.34 74 ASP A CA 1
ATOM 611 C C . ASP A 1 74 ? 20.915 37.173 19.637 1.00 51.34 74 ASP A C 1
ATOM 613 O O . ASP A 1 74 ? 20.856 36.541 18.581 1.00 51.34 74 ASP A O 1
ATOM 617 N N . ASP A 1 75 ? 21.829 36.996 20.572 1.00 53.19 75 ASP A N 1
ATOM 618 C CA . ASP A 1 75 ? 23.024 36.171 20.570 1.00 53.19 75 ASP A CA 1
ATOM 619 C C . ASP A 1 75 ? 22.661 34.803 21.166 1.00 53.19 75 ASP A C 1
ATOM 621 O O . ASP A 1 75 ? 21.872 34.739 22.108 1.00 53.19 75 ASP A O 1
ATOM 625 N N . SER A 1 76 ? 23.282 33.732 20.661 1.00 55.16 76 SER A N 1
ATOM 626 C CA . SER A 1 76 ? 23.151 32.338 21.126 1.00 55.16 76 SER A CA 1
ATOM 627 C C . SER A 1 76 ? 21.943 31.532 20.613 1.00 55.16 76 SER A C 1
ATOM 629 O O . SER A 1 76 ? 21.029 31.207 21.369 1.00 55.16 76 SER A O 1
ATOM 631 N N . SER A 1 77 ? 22.002 31.075 19.359 1.00 50.97 77 SER A N 1
ATOM 632 C CA . SER A 1 77 ? 21.349 29.819 18.967 1.00 50.97 77 SER A CA 1
ATOM 633 C C . SER A 1 77 ? 22.427 28.758 18.781 1.00 50.97 77 SER A C 1
ATOM 635 O O . SER A 1 77 ? 23.214 28.825 17.838 1.00 50.97 77 SER A O 1
ATOM 637 N N . GLU A 1 78 ? 22.497 27.843 19.741 1.00 53.38 78 GLU A N 1
ATOM 638 C CA . GLU A 1 78 ? 23.241 26.596 19.634 1.00 53.38 78 GLU A CA 1
ATOM 639 C C . GLU A 1 78 ? 22.731 25.848 18.392 1.00 53.38 78 GLU A C 1
ATOM 641 O O . GLU A 1 78 ? 21.523 25.707 18.201 1.00 53.38 78 GLU A O 1
ATOM 646 N N . ASP A 1 79 ? 23.663 25.462 17.519 1.00 50.50 79 ASP A N 1
ATOM 647 C CA . ASP A 1 79 ? 23.439 24.596 16.364 1.00 50.50 79 ASP A CA 1
ATOM 648 C C . ASP A 1 79 ? 23.014 23.197 16.856 1.00 50.50 79 ASP A C 1
ATOM 650 O O . ASP A 1 79 ? 23.819 22.266 16.878 1.00 50.50 79 ASP A O 1
ATOM 654 N N . ASP A 1 80 ? 21.756 23.046 17.272 1.00 47.78 80 ASP A N 1
ATOM 655 C CA . ASP A 1 80 ? 21.071 21.753 17.241 1.00 47.78 80 ASP A CA 1
ATOM 656 C C . ASP A 1 80 ? 20.656 21.513 15.787 1.00 47.78 80 ASP A C 1
ATOM 658 O O . ASP A 1 80 ? 19.533 21.785 15.357 1.00 47.78 80 ASP A O 1
ATOM 662 N N . ASP A 1 81 ? 21.620 21.008 15.018 1.00 53.56 81 ASP A N 1
ATOM 663 C CA . ASP A 1 81 ? 21.406 20.230 13.797 1.00 53.56 81 ASP A CA 1
ATOM 664 C C . ASP A 1 81 ? 20.734 18.896 14.177 1.00 53.56 81 ASP A C 1
ATOM 666 O O . ASP A 1 81 ? 21.241 17.805 13.914 1.00 53.56 81 ASP A O 1
ATOM 670 N N . ASP A 1 82 ? 19.577 18.995 14.842 1.00 51.03 82 ASP A N 1
ATOM 671 C CA . ASP A 1 82 ? 18.556 17.961 14.895 1.00 51.03 82 ASP A CA 1
ATOM 672 C C . ASP A 1 82 ? 17.946 17.915 13.492 1.00 51.03 82 ASP A C 1
ATOM 674 O O . ASP A 1 82 ? 16.813 18.338 13.240 1.00 51.03 82 ASP A O 1
ATOM 678 N N . SER A 1 83 ? 18.739 17.403 12.549 1.00 54.56 83 SER A N 1
ATOM 679 C CA . SER A 1 83 ? 18.237 16.693 11.386 1.00 54.56 83 SER A CA 1
ATOM 680 C C . SER A 1 83 ? 17.417 15.534 11.935 1.00 54.56 83 SER A C 1
ATOM 682 O O . SER A 1 83 ? 17.901 14.408 12.046 1.00 54.56 83 SER A O 1
ATOM 684 N N . ALA A 1 84 ? 16.193 15.851 12.358 1.00 56.22 84 ALA A N 1
ATOM 685 C CA . ALA A 1 84 ? 15.128 14.909 12.574 1.00 56.22 84 ALA A CA 1
ATOM 686 C C . ALA A 1 84 ? 15.018 14.165 11.251 1.00 56.22 84 ALA A C 1
ATOM 688 O O . ALA A 1 84 ? 14.446 14.673 10.288 1.00 56.22 84 ALA A O 1
ATOM 689 N N . GLU A 1 85 ? 15.680 13.010 11.175 1.00 60.66 85 GLU A N 1
ATOM 690 C CA . GLU A 1 85 ? 15.299 11.982 10.231 1.00 60.66 85 GLU A CA 1
ATOM 691 C C . GLU A 1 85 ? 13.812 11.797 10.503 1.00 60.66 85 GLU A C 1
ATOM 693 O O . GLU A 1 85 ? 13.426 11.318 11.570 1.00 60.66 85 GLU A O 1
ATOM 698 N N . GLU A 1 86 ? 12.985 12.377 9.632 1.00 61.19 86 GLU A N 1
ATOM 699 C CA . GLU A 1 86 ? 11.551 12.177 9.654 1.00 61.19 86 GLU A CA 1
ATOM 700 C C . GLU A 1 86 ? 11.396 10.662 9.563 1.00 61.19 86 GLU A C 1
ATOM 702 O O . GLU A 1 86 ? 11.685 10.069 8.526 1.00 61.19 86 GLU A O 1
ATOM 707 N N . ASP A 1 87 ? 11.112 10.026 10.705 1.00 58.12 87 ASP A N 1
ATOM 708 C CA . ASP A 1 87 ? 10.888 8.591 10.792 1.00 58.12 87 ASP A CA 1
ATOM 709 C C . ASP A 1 87 ? 9.768 8.288 9.788 1.00 58.12 87 ASP A C 1
ATOM 711 O O . ASP A 1 87 ? 8.593 8.542 10.064 1.00 58.12 87 ASP A O 1
ATOM 715 N N . ASP A 1 88 ? 10.144 7.781 8.607 1.00 65.25 88 ASP A N 1
ATOM 716 C CA . ASP A 1 88 ? 9.286 7.398 7.474 1.00 65.25 88 ASP A CA 1
ATOM 717 C C . ASP A 1 88 ? 8.411 6.164 7.820 1.00 65.25 88 ASP A C 1
ATOM 719 O O . ASP A 1 88 ? 8.161 5.256 7.016 1.00 65.25 88 ASP A O 1
ATOM 723 N N . ASP A 1 89 ? 7.916 6.112 9.053 1.00 81.00 89 ASP A N 1
ATOM 724 C CA . ASP A 1 89 ? 7.038 5.090 9.602 1.00 81.00 89 ASP A CA 1
ATOM 725 C C . ASP A 1 89 ? 5.583 5.257 9.131 1.00 81.00 89 ASP A C 1
ATOM 727 O O . ASP A 1 89 ? 4.704 4.464 9.488 1.00 81.00 89 ASP A O 1
ATOM 731 N N . ASP A 1 90 ? 5.315 6.214 8.241 1.00 83.94 90 ASP A N 1
ATOM 732 C CA . ASP A 1 90 ? 4.021 6.424 7.583 1.00 83.94 90 ASP A CA 1
ATOM 733 C C . ASP A 1 90 ? 3.471 5.137 6.947 1.00 83.94 90 ASP A C 1
ATOM 735 O O . ASP A 1 90 ? 2.260 4.896 6.912 1.00 83.94 90 ASP A O 1
ATOM 739 N N . ARG A 1 91 ? 4.350 4.237 6.488 1.00 83.19 91 ARG A N 1
ATOM 740 C CA . ARG A 1 91 ? 3.924 2.939 5.939 1.00 83.19 91 ARG A CA 1
ATOM 741 C C . ARG A 1 91 ? 3.417 1.975 7.008 1.00 83.19 91 ARG A C 1
ATOM 743 O O . ARG A 1 91 ? 2.529 1.173 6.718 1.00 83.19 91 ARG A O 1
ATOM 750 N N . PHE A 1 92 ? 3.924 2.051 8.236 1.00 89.88 92 PHE A N 1
ATOM 751 C CA . PHE A 1 92 ? 3.369 1.284 9.351 1.00 89.88 92 PHE A CA 1
ATOM 752 C C . PHE A 1 92 ? 2.003 1.821 9.768 1.00 89.88 92 PHE A C 1
ATOM 754 O O . PHE A 1 92 ? 1.139 1.023 10.147 1.00 89.88 92 PHE A O 1
ATOM 761 N N . ALA A 1 93 ? 1.762 3.129 9.616 1.00 91.44 93 ALA A N 1
ATOM 762 C CA . ALA A 1 93 ? 0.459 3.729 9.887 1.00 91.44 93 ALA A CA 1
ATOM 763 C C . ALA A 1 93 ? -0.659 3.090 9.045 1.00 91.44 93 ALA A C 1
ATOM 765 O O . ALA A 1 93 ? -1.766 2.909 9.547 1.00 91.44 93 ALA A O 1
ATOM 766 N N . PHE A 1 94 ? -0.370 2.654 7.813 1.00 92.31 94 PHE A N 1
ATOM 767 C CA . PHE A 1 94 ? -1.335 1.921 6.985 1.00 92.31 94 PHE A CA 1
ATOM 768 C C . PHE A 1 94 ? -1.802 0.611 7.644 1.00 92.31 94 PHE A C 1
ATOM 770 O O . PHE A 1 94 ? -3.004 0.394 7.791 1.00 92.31 94 PHE A O 1
ATOM 777 N N . ILE A 1 95 ? -0.870 -0.237 8.096 1.00 93.62 95 ILE A N 1
ATOM 778 C CA . ILE A 1 95 ? -1.204 -1.521 8.740 1.00 93.62 95 ILE A CA 1
ATOM 779 C C . ILE A 1 95 ? -1.919 -1.275 10.071 1.00 93.62 95 ILE A C 1
ATOM 781 O O . ILE A 1 95 ? -2.868 -1.981 10.407 1.00 93.62 95 ILE A O 1
ATOM 785 N N . VAL A 1 96 ? -1.477 -0.269 10.831 1.00 95.00 96 VAL A N 1
ATOM 786 C CA . VAL A 1 96 ? -2.126 0.124 12.086 1.00 95.00 96 VAL A CA 1
ATOM 787 C C . VAL A 1 96 ? -3.576 0.526 11.825 1.00 95.00 96 VAL A C 1
ATOM 789 O O . VAL A 1 96 ? -4.466 -0.036 12.458 1.00 95.00 96 VAL A O 1
ATOM 792 N N . ASN A 1 97 ? -3.835 1.422 10.872 1.00 94.56 97 ASN A N 1
ATOM 793 C CA . ASN A 1 97 ? -5.192 1.859 10.535 1.00 94.56 97 ASN A CA 1
ATOM 794 C C . ASN A 1 97 ? -6.086 0.685 10.114 1.00 94.56 97 ASN A C 1
ATOM 796 O O . ASN A 1 97 ? -7.212 0.580 10.588 1.00 94.56 97 ASN A O 1
ATOM 800 N N . GLU A 1 98 ? -5.564 -0.252 9.320 1.00 94.31 98 GLU A N 1
ATOM 801 C CA . GLU A 1 98 ? -6.306 -1.452 8.923 1.00 94.31 98 GLU A CA 1
ATOM 802 C C . GLU A 1 98 ? -6.679 -2.339 10.130 1.00 94.31 98 GLU A C 1
ATOM 804 O O . GLU A 1 98 ? -7.786 -2.870 10.207 1.00 94.31 98 GLU A O 1
ATOM 809 N N . VAL A 1 99 ? -5.780 -2.479 11.114 1.00 96.56 99 VAL A N 1
ATOM 810 C CA . VAL A 1 99 ? -6.064 -3.191 12.377 1.00 96.56 99 VAL A CA 1
ATOM 811 C C . VAL A 1 99 ? -7.142 -2.474 13.190 1.00 96.56 99 VAL A C 1
ATOM 813 O O . VAL A 1 99 ? -8.026 -3.131 13.744 1.00 96.56 99 VAL A O 1
ATOM 816 N N . TRP A 1 100 ? -7.086 -1.142 13.264 1.00 95.19 100 TRP A N 1
ATOM 817 C CA . TRP A 1 100 ? -8.096 -0.339 13.955 1.00 95.19 100 TRP A CA 1
ATOM 818 C C . TRP A 1 100 ? -9.471 -0.467 13.299 1.00 95.19 100 TRP A C 1
ATOM 820 O O . TRP A 1 100 ? -10.459 -0.658 14.010 1.00 95.19 100 TRP A O 1
ATOM 830 N N . ASP A 1 101 ? -9.543 -0.424 11.970 1.00 95.12 101 ASP A N 1
ATOM 831 C CA . ASP A 1 101 ? -10.793 -0.581 11.224 1.00 95.12 101 ASP A CA 1
ATOM 832 C C . ASP A 1 101 ? -11.414 -1.969 11.454 1.00 95.12 101 ASP A C 1
ATOM 834 O O . ASP A 1 101 ? -12.605 -2.072 11.773 1.00 95.12 101 ASP A O 1
ATOM 838 N N . ASP A 1 102 ? -10.600 -3.029 11.414 1.00 92.88 102 ASP A N 1
ATOM 839 C CA . ASP A 1 102 ? -11.036 -4.409 11.673 1.00 92.88 102 ASP A CA 1
ATOM 840 C C . ASP A 1 102 ? -11.595 -4.594 13.099 1.00 92.88 102 ASP A C 1
ATOM 842 O O . ASP A 1 102 ? -12.517 -5.389 13.335 1.00 92.88 102 ASP A O 1
ATOM 846 N N . HIS A 1 103 ? -11.050 -3.869 14.077 1.00 94.19 103 HIS A N 1
ATOM 847 C CA . HIS A 1 103 ? -11.399 -4.023 15.490 1.00 94.19 103 HIS A CA 1
ATOM 848 C C . HIS A 1 103 ? -12.344 -2.961 16.049 1.00 94.19 103 HIS A C 1
ATOM 850 O O . HIS A 1 103 ? -12.911 -3.184 17.121 1.00 94.19 103 HIS A O 1
ATOM 856 N N . SER A 1 104 ? -12.615 -1.878 15.322 1.00 94.88 104 SER A N 1
ATOM 857 C CA . SER A 1 104 ? -13.499 -0.787 15.755 1.00 94.88 104 SER A CA 1
ATOM 858 C C . SER A 1 104 ? -14.876 -1.298 16.208 1.00 94.88 104 SER A C 1
ATOM 860 O O . SER A 1 104 ? -15.355 -0.988 17.303 1.00 94.88 104 SER A O 1
ATOM 862 N N . THR A 1 105 ? -15.471 -2.219 15.443 1.00 93.00 105 THR A N 1
ATOM 863 C CA . THR A 1 105 ? -16.765 -2.833 15.796 1.00 93.00 105 THR A CA 1
ATOM 864 C C . THR A 1 105 ? -16.703 -3.703 17.057 1.00 93.00 105 THR A C 1
ATOM 866 O O . THR A 1 105 ? -17.656 -3.738 17.844 1.00 93.00 105 THR A O 1
ATOM 869 N N . GLN A 1 106 ? -15.589 -4.407 17.280 1.00 94.19 106 GLN A N 1
ATOM 870 C CA . GLN A 1 106 ? -15.381 -5.242 18.465 1.00 94.19 106 GLN A CA 1
ATOM 871 C C . GLN A 1 106 ? -15.128 -4.390 19.709 1.00 94.19 106 GLN A C 1
ATOM 873 O O . GLN A 1 106 ? -15.646 -4.718 20.778 1.00 94.19 106 GLN A O 1
ATOM 878 N N . TYR A 1 107 ? -14.392 -3.288 19.559 1.00 96.75 107 TYR A N 1
ATOM 879 C CA . TYR A 1 107 ? -14.141 -2.308 20.609 1.00 96.75 107 TYR A CA 1
ATOM 880 C C . TYR A 1 107 ? -15.453 -1.684 21.103 1.00 96.75 107 TYR A C 1
ATOM 882 O O . TYR A 1 107 ? -15.767 -1.762 22.293 1.00 96.75 107 TYR A O 1
ATOM 890 N N . ASP A 1 108 ? -16.299 -1.199 20.189 1.00 97.44 108 ASP A N 1
ATOM 891 C CA . ASP A 1 108 ? -17.616 -0.646 20.527 1.00 97.44 108 ASP A CA 1
ATOM 892 C C . ASP A 1 108 ? -18.532 -1.671 21.203 1.00 97.44 108 ASP A C 1
ATOM 894 O O . ASP A 1 108 ? -19.242 -1.360 22.167 1.00 97.44 108 ASP A O 1
ATOM 898 N N . ARG A 1 109 ? -18.519 -2.918 20.718 1.00 97.25 109 ARG A N 1
ATOM 899 C CA . ARG A 1 109 ? -19.258 -4.015 21.351 1.00 97.25 109 ARG A CA 1
ATOM 900 C C . ARG A 1 109 ? -18.753 -4.273 22.768 1.00 97.25 109 ARG A C 1
ATOM 902 O O . ARG A 1 109 ? -19.570 -4.504 23.657 1.00 97.25 109 ARG A O 1
ATOM 909 N N . LYS A 1 110 ? -17.437 -4.230 22.987 1.00 97.62 110 LYS A N 1
ATOM 910 C CA . LYS A 1 110 ? -16.839 -4.477 24.300 1.00 97.62 110 LYS A CA 1
ATOM 911 C C . LYS A 1 110 ? -17.160 -3.361 25.291 1.00 97.62 110 LYS A C 1
ATOM 913 O O . LYS A 1 110 ? -17.504 -3.672 26.427 1.00 97.62 110 LYS A O 1
ATOM 918 N N . ILE A 1 111 ? -17.161 -2.101 24.850 1.00 97.94 111 ILE A N 1
ATOM 919 C CA . ILE A 1 111 ? -17.618 -0.965 25.666 1.00 97.94 111 ILE A CA 1
ATOM 920 C C . ILE A 1 111 ? -19.070 -1.166 26.100 1.00 97.94 111 ILE A C 1
ATOM 922 O O . ILE A 1 111 ? -19.375 -1.003 27.277 1.00 97.94 111 ILE A O 1
ATOM 926 N N . LYS A 1 112 ? -19.967 -1.532 25.171 1.00 98.25 112 LYS A N 1
ATOM 927 C CA . LYS A 1 112 ? -21.385 -1.765 25.496 1.00 98.25 112 LYS A CA 1
ATOM 928 C C . LYS A 1 112 ? -21.553 -2.863 26.545 1.00 98.25 112 LYS A C 1
ATOM 930 O O . LYS A 1 112 ? -22.270 -2.645 27.510 1.00 98.25 112 LYS A O 1
ATOM 935 N N . GLN A 1 113 ? -20.842 -3.981 26.392 1.00 97.88 113 GLN A N 1
ATOM 936 C CA . GLN A 1 113 ? -20.861 -5.078 27.365 1.00 97.88 113 GLN A CA 1
ATOM 937 C C . GLN A 1 113 ? -20.381 -4.633 28.753 1.00 97.88 113 GLN A C 1
ATOM 939 O O . GLN A 1 113 ? -21.040 -4.917 29.739 1.00 97.88 113 GLN A O 1
ATOM 944 N N . LEU A 1 114 ? -19.274 -3.890 28.838 1.00 97.88 114 LEU A N 1
ATOM 945 C CA . LEU A 1 114 ? -18.764 -3.401 30.125 1.00 97.88 114 LEU A CA 1
ATOM 946 C C . LEU A 1 114 ? -19.710 -2.381 30.777 1.00 97.88 114 LEU A C 1
ATOM 948 O O . LEU A 1 114 ? -19.851 -2.361 31.994 1.00 97.88 114 LEU A O 1
ATOM 952 N N . MET A 1 115 ? -20.389 -1.552 29.980 1.00 98.12 115 MET A N 1
ATOM 953 C CA . MET A 1 115 ? -21.404 -0.622 30.487 1.00 98.12 115 MET A CA 1
ATOM 954 C C . MET A 1 115 ? -22.675 -1.327 30.988 1.00 98.12 115 MET A C 1
ATOM 956 O O . MET A 1 115 ? -23.347 -0.786 31.862 1.00 98.12 115 MET A O 1
ATOM 960 N N . GLU A 1 116 ? -23.022 -2.497 30.441 1.00 98.31 116 GLU A N 1
ATOM 961 C CA . GLU A 1 116 ? -24.119 -3.340 30.948 1.00 98.31 116 GLU A CA 1
ATOM 962 C C . GLU A 1 116 ? -23.792 -3.937 32.330 1.00 98.31 116 GLU A C 1
ATOM 964 O O . GLU A 1 116 ? -24.706 -4.184 33.113 1.00 98.31 116 GLU A O 1
ATOM 969 N N . ASP A 1 117 ? -22.504 -4.067 32.664 1.00 97.69 117 ASP A N 1
ATOM 970 C CA . ASP A 1 117 ? -21.994 -4.531 33.962 1.00 97.69 117 ASP A CA 1
ATOM 971 C C . ASP A 1 117 ? -21.813 -3.378 34.985 1.00 97.69 117 ASP A C 1
ATOM 973 O O . ASP A 1 117 ? -20.945 -3.434 35.859 1.00 97.69 117 ASP A O 1
ATOM 977 N N . ASP A 1 118 ? -22.609 -2.305 34.869 1.00 97.88 118 ASP A N 1
ATOM 978 C CA . ASP A 1 118 ? -22.590 -1.098 35.723 1.00 97.88 118 ASP A CA 1
ATOM 979 C C . ASP A 1 118 ? -21.246 -0.329 35.757 1.00 97.88 118 ASP A C 1
ATOM 981 O O . ASP A 1 118 ? -21.015 0.522 36.625 1.00 97.88 118 ASP A O 1
ATOM 985 N N . MET A 1 119 ? -20.347 -0.564 34.794 1.00 98.19 119 MET A N 1
ATOM 986 C CA . MET A 1 119 ? -19.094 0.185 34.686 1.00 98.19 119 MET A CA 1
ATOM 987 C C . MET A 1 119 ? -19.329 1.586 34.102 1.00 98.19 119 MET A C 1
ATOM 989 O O . MET A 1 119 ? -20.113 1.783 33.168 1.00 98.19 119 MET A O 1
ATOM 993 N N . SER A 1 120 ? -18.608 2.591 34.615 1.00 98.25 120 SER A N 1
ATOM 994 C CA . SER A 1 120 ? -18.676 3.936 34.041 1.00 98.25 120 SER A CA 1
ATOM 995 C C . SER A 1 120 ? -18.167 3.921 32.595 1.00 98.25 120 SER A C 1
ATOM 997 O O . SER A 1 120 ? -17.241 3.192 32.252 1.00 98.25 120 SER A O 1
ATOM 999 N N . LYS A 1 121 ? -18.729 4.766 31.722 1.00 97.75 121 LYS A N 1
ATOM 1000 C CA . LYS A 1 121 ? -18.309 4.831 30.308 1.00 97.75 121 LYS A CA 1
ATOM 1001 C C . LYS A 1 121 ? -16.810 5.118 30.141 1.00 97.75 121 LYS A C 1
ATOM 1003 O O . LYS A 1 121 ? -16.233 4.727 29.130 1.00 97.75 121 LYS A O 1
ATOM 1008 N N . LYS A 1 122 ? -16.199 5.851 31.079 1.00 98.12 122 LYS A N 1
ATOM 1009 C CA . LYS A 1 122 ? -14.765 6.155 31.039 1.00 98.12 122 LYS A CA 1
ATOM 1010 C C . LYS A 1 122 ? -13.952 4.895 31.336 1.00 98.12 122 LYS A C 1
ATOM 1012 O O . LYS A 1 122 ? -13.123 4.530 30.511 1.00 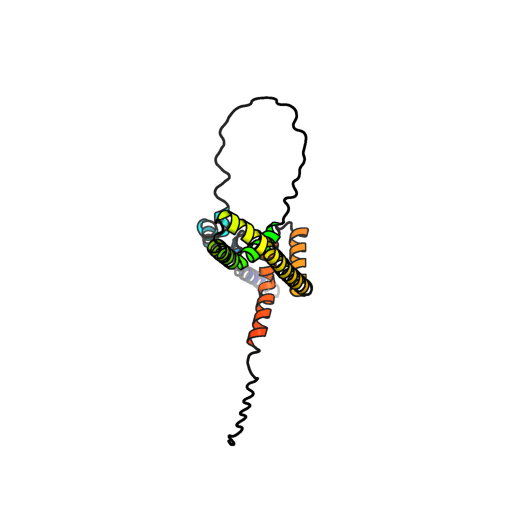98.12 122 LYS A O 1
ATOM 1017 N N . ASP A 1 123 ? -14.265 4.215 32.434 1.00 98.19 123 ASP A N 1
ATOM 1018 C CA . ASP A 1 123 ? -13.555 3.000 32.850 1.00 98.19 123 ASP A CA 1
ATOM 1019 C C . ASP A 1 123 ? -13.780 1.869 31.832 1.00 98.19 123 ASP A C 1
ATOM 1021 O O . ASP A 1 123 ? -12.843 1.183 31.447 1.00 98.19 123 ASP A O 1
ATOM 1025 N N . ALA A 1 124 ? -14.991 1.761 31.271 1.00 98.19 124 ALA A N 1
ATOM 1026 C CA . ALA A 1 124 ? -15.315 0.797 30.220 1.00 98.19 124 ALA A CA 1
ATOM 1027 C C . ALA A 1 124 ? -14.485 1.000 28.943 1.00 98.19 124 ALA A C 1
ATOM 1029 O O . ALA A 1 124 ? -14.164 0.031 28.262 1.00 98.19 124 ALA A O 1
ATOM 1030 N N . LYS A 1 125 ? -14.141 2.247 28.593 1.00 97.88 125 LYS A N 1
ATOM 1031 C CA . LYS A 1 125 ? -13.279 2.546 27.438 1.00 97.88 125 LYS A CA 1
ATOM 1032 C C . LYS A 1 125 ? -11.824 2.175 27.686 1.00 97.88 125 LYS A C 1
ATOM 1034 O O . LYS A 1 125 ? -11.177 1.695 26.760 1.00 97.88 125 LYS A O 1
ATOM 1039 N N . GLU A 1 126 ? -11.332 2.436 28.892 1.00 97.88 126 GLU A N 1
ATOM 1040 C CA . GLU A 1 126 ? -9.967 2.116 29.316 1.00 97.88 126 GLU A CA 1
ATOM 1041 C C . GLU A 1 126 ? -9.780 0.595 29.392 1.00 97.88 126 GLU A C 1
ATOM 1043 O O . GLU A 1 126 ? -8.935 0.047 28.691 1.00 97.88 126 GLU A O 1
ATOM 1048 N N . GLU A 1 127 ? -10.683 -0.105 30.079 1.00 97.06 127 GLU A N 1
ATOM 1049 C CA . GLU A 1 127 ? -10.678 -1.568 30.177 1.00 97.06 127 GLU A CA 1
ATOM 1050 C C . GLU A 1 127 ? -10.868 -2.235 28.801 1.00 97.06 127 GLU A C 1
ATOM 1052 O O . GLU A 1 127 ? -10.174 -3.192 28.457 1.00 97.06 127 GLU A O 1
ATOM 1057 N N . ALA A 1 128 ? -11.775 -1.720 27.957 1.00 97.38 128 ALA A N 1
ATOM 1058 C CA . ALA A 1 128 ? -11.905 -2.212 26.585 1.00 97.38 128 ALA A CA 1
ATOM 1059 C C . ALA A 1 128 ? -10.617 -1.993 25.780 1.00 97.38 128 ALA A C 1
ATOM 1061 O O . ALA A 1 128 ? -10.259 -2.866 24.992 1.00 97.38 128 ALA A O 1
ATOM 1062 N N . SER A 1 129 ? -9.926 -0.866 25.976 1.00 95.94 129 SER A N 1
ATOM 1063 C CA . SER A 1 129 ? -8.661 -0.565 25.299 1.00 95.94 129 SER A CA 1
ATOM 1064 C C . SER A 1 129 ? -7.585 -1.569 25.697 1.00 95.94 129 SER A C 1
ATOM 1066 O O . SER A 1 129 ? -6.948 -2.147 24.823 1.00 95.94 129 SER A O 1
ATOM 1068 N N . ASP A 1 130 ? -7.431 -1.856 26.987 1.00 95.56 130 ASP A N 1
ATOM 1069 C CA . ASP A 1 130 ? -6.425 -2.803 27.479 1.00 95.56 130 ASP A CA 1
ATOM 1070 C C . ASP A 1 130 ? -6.699 -4.239 27.015 1.00 95.56 130 ASP A C 1
ATOM 1072 O O . ASP A 1 130 ? -5.791 -4.946 26.561 1.00 95.56 130 ASP A O 1
ATOM 1076 N N . ILE A 1 131 ? -7.967 -4.669 27.053 1.00 94.00 131 ILE A N 1
ATOM 1077 C CA . ILE A 1 131 ? -8.375 -5.989 26.555 1.00 94.00 131 ILE A CA 1
ATOM 1078 C C . ILE A 1 131 ? -8.102 -6.104 25.052 1.00 94.00 131 ILE A C 1
ATOM 1080 O O . ILE A 1 131 ? -7.591 -7.135 24.591 1.00 94.00 131 ILE A O 1
ATOM 1084 N N . MET A 1 132 ? -8.458 -5.074 24.281 1.00 95.75 132 MET A N 1
ATOM 1085 C CA . MET A 1 132 ? -8.308 -5.083 22.826 1.00 95.75 132 MET A CA 1
ATOM 1086 C C . MET A 1 132 ? -6.849 -4.947 22.398 1.00 95.75 132 MET A C 1
ATOM 1088 O O . MET A 1 132 ? -6.453 -5.653 21.478 1.00 95.75 132 MET A O 1
ATOM 1092 N N . LEU A 1 133 ? -6.008 -4.217 23.135 1.00 93.88 133 LEU A N 1
ATOM 1093 C CA . LEU A 1 133 ? -4.602 -3.991 22.791 1.00 93.88 133 LEU A CA 1
ATOM 1094 C C . LEU A 1 133 ? -3.823 -5.292 22.543 1.00 93.88 133 LEU A C 1
ATOM 1096 O O . LEU A 1 133 ? -3.005 -5.379 21.627 1.00 93.88 133 LEU A O 1
ATOM 1100 N N . SER A 1 134 ? -4.076 -6.332 23.343 1.00 89.56 134 SER A N 1
ATOM 1101 C CA . SER A 1 134 ? -3.445 -7.647 23.149 1.00 89.56 134 SER A CA 1
ATOM 1102 C C . SER A 1 134 ? -3.841 -8.303 21.818 1.00 89.56 134 SER A C 1
ATOM 1104 O O . SER A 1 134 ? -3.000 -8.897 21.136 1.00 89.56 134 SER A O 1
ATOM 1106 N N . LYS A 1 135 ? -5.109 -8.156 21.420 1.00 92.50 135 LYS A N 1
ATOM 1107 C CA . LYS A 1 135 ? -5.648 -8.661 20.155 1.00 92.50 135 LYS A CA 1
ATOM 1108 C C . LYS A 1 135 ? -5.169 -7.819 18.981 1.00 92.50 135 LYS A C 1
ATOM 1110 O O . LYS A 1 135 ? -4.766 -8.398 17.977 1.00 92.50 135 LYS A O 1
ATOM 1115 N N . ASP A 1 136 ? -5.158 -6.497 19.127 1.00 93.69 136 ASP A N 1
ATOM 1116 C CA . ASP A 1 136 ? -4.675 -5.543 18.125 1.00 93.69 136 ASP A CA 1
ATOM 1117 C C . ASP A 1 136 ? -3.219 -5.848 17.774 1.00 93.69 136 ASP A C 1
ATOM 1119 O O . ASP A 1 136 ? -2.883 -6.025 16.607 1.00 93.69 136 ASP A O 1
ATOM 1123 N N . ARG A 1 137 ? -2.364 -6.041 18.788 1.00 94.25 137 ARG A N 1
ATOM 1124 C CA . ARG A 1 137 ? -0.961 -6.438 18.592 1.00 94.25 137 ARG A CA 1
ATOM 1125 C C . ARG A 1 137 ? -0.829 -7.767 17.856 1.00 94.25 137 ARG A C 1
ATOM 1127 O O . ARG A 1 137 ? -0.010 -7.883 16.947 1.00 94.25 137 ARG A O 1
ATOM 1134 N N . SER A 1 138 ? -1.618 -8.776 18.229 1.00 93.94 138 SER A N 1
ATOM 1135 C CA . SER A 1 138 ? -1.582 -10.073 17.545 1.00 93.94 138 SER A CA 1
ATOM 1136 C C . SER A 1 138 ? -2.038 -9.966 16.089 1.00 93.94 138 SER A C 1
ATOM 1138 O O . SER A 1 138 ? -1.467 -10.637 15.228 1.00 93.94 138 SER A O 1
ATOM 1140 N N . LEU A 1 139 ? -3.061 -9.155 15.808 1.00 92.69 139 LEU A N 1
ATOM 1141 C CA . LEU A 1 139 ? -3.568 -8.945 14.456 1.00 92.69 139 LEU A CA 1
ATOM 1142 C C . LEU A 1 139 ? -2.568 -8.154 13.609 1.00 92.69 139 LEU A C 1
ATOM 1144 O O . LEU A 1 139 ? -2.280 -8.561 12.486 1.00 92.69 139 LEU A O 1
ATOM 1148 N N . PHE A 1 140 ? -1.973 -7.102 14.173 1.00 95.56 140 PHE A N 1
ATOM 1149 C CA . PHE A 1 140 ? -0.895 -6.339 13.550 1.00 95.56 140 PHE A CA 1
ATOM 1150 C C . PHE A 1 140 ? 0.261 -7.249 13.130 1.00 95.56 140 PHE A C 1
ATOM 1152 O O . PHE A 1 140 ? 0.648 -7.255 11.966 1.00 95.56 140 PHE A O 1
ATOM 1159 N N . MET A 1 141 ? 0.764 -8.087 14.043 1.00 95.88 141 MET A N 1
ATOM 1160 C CA . MET A 1 141 ? 1.866 -9.010 13.741 1.00 95.88 141 MET A CA 1
ATOM 1161 C C . MET A 1 141 ? 1.506 -10.005 12.636 1.00 95.88 141 MET A C 1
ATOM 1163 O O . MET A 1 141 ? 2.352 -10.342 11.808 1.00 95.88 141 MET A O 1
ATOM 1167 N N . LYS A 1 142 ? 0.249 -10.463 12.598 1.00 94.75 142 LYS A N 1
ATOM 1168 C CA . LYS A 1 142 ? -0.246 -11.326 11.524 1.00 94.75 142 LYS A CA 1
ATOM 1169 C C . LYS A 1 142 ? -0.243 -10.592 10.178 1.00 94.75 142 LYS A C 1
ATOM 1171 O O . LYS A 1 142 ? 0.372 -11.094 9.245 1.00 94.75 142 LYS A O 1
ATOM 1176 N N . LYS A 1 143 ? -0.853 -9.404 10.088 1.00 94.56 143 LYS A N 1
ATOM 1177 C CA . LYS A 1 143 ? -0.880 -8.609 8.846 1.00 94.56 143 LYS A CA 1
ATOM 1178 C C . LYS A 1 143 ? 0.527 -8.234 8.379 1.00 94.56 143 LYS A C 1
ATOM 1180 O O . LYS A 1 143 ? 0.835 -8.349 7.199 1.00 94.56 143 LYS A O 1
ATOM 1185 N N . TYR A 1 144 ? 1.411 -7.860 9.304 1.00 95.44 144 TYR A N 1
ATOM 1186 C CA . TYR A 1 144 ? 2.803 -7.554 8.986 1.00 95.44 144 TYR A CA 1
ATOM 1187 C C . TYR A 1 144 ? 3.556 -8.776 8.443 1.00 95.44 144 TYR A C 1
ATOM 1189 O O . TYR A 1 144 ? 4.284 -8.668 7.458 1.00 95.44 144 TYR A O 1
ATOM 1197 N N . LYS A 1 145 ? 3.344 -9.965 9.024 1.00 95.75 145 LYS A N 1
ATOM 1198 C CA . LYS A 1 145 ? 3.883 -11.215 8.474 1.00 95.75 145 LYS A CA 1
ATOM 1199 C C . LYS A 1 145 ? 3.386 -11.455 7.046 1.00 95.75 145 LYS A C 1
ATOM 1201 O O . LYS A 1 145 ? 4.201 -11.773 6.183 1.00 95.75 145 LYS A O 1
ATOM 1206 N N . ASP A 1 146 ? 2.087 -11.305 6.802 1.00 94.88 146 ASP A N 1
ATOM 1207 C CA . ASP A 1 146 ? 1.495 -11.508 5.475 1.00 94.88 146 ASP A CA 1
ATOM 1208 C C . ASP A 1 146 ? 2.079 -10.502 4.462 1.00 94.88 146 ASP A C 1
ATOM 1210 O O . ASP A 1 146 ? 2.474 -10.883 3.362 1.00 94.88 146 ASP A O 1
ATOM 1214 N N . PHE A 1 147 ? 2.257 -9.237 4.860 1.00 94.56 147 PHE A N 1
ATOM 1215 C CA . PHE A 1 147 ? 2.964 -8.226 4.068 1.00 94.56 147 PHE A CA 1
ATOM 1216 C C . PHE A 1 147 ? 4.401 -8.650 3.717 1.00 94.56 147 PHE A C 1
ATOM 1218 O O . PHE A 1 147 ? 4.794 -8.589 2.551 1.00 94.56 147 PHE A O 1
ATOM 1225 N N . LEU A 1 148 ? 5.182 -9.132 4.691 1.00 95.31 148 LEU A N 1
ATOM 1226 C CA . LEU A 1 148 ? 6.547 -9.614 4.447 1.00 95.31 148 LEU A CA 1
ATOM 1227 C C . LEU A 1 148 ? 6.583 -10.820 3.499 1.00 95.31 148 LEU A C 1
ATOM 1229 O O . LEU A 1 148 ? 7.498 -10.922 2.679 1.00 95.31 148 LEU A O 1
ATOM 1233 N N . MET A 1 149 ? 5.601 -11.720 3.588 1.00 96.44 149 MET A N 1
ATOM 1234 C CA . MET A 1 149 ? 5.480 -12.857 2.673 1.00 96.44 149 MET A CA 1
ATOM 1235 C C . MET A 1 149 ? 5.208 -12.394 1.238 1.00 96.44 149 MET A C 1
ATOM 1237 O O . MET A 1 149 ? 5.950 -12.786 0.338 1.00 96.44 149 MET A O 1
ATOM 1241 N N . HIS A 1 150 ? 4.249 -11.487 1.027 1.00 95.75 150 HIS A N 1
ATOM 1242 C CA . HIS A 1 150 ? 3.999 -10.912 -0.299 1.00 95.75 150 HIS A CA 1
ATOM 1243 C C . HIS A 1 150 ? 5.235 -10.195 -0.852 1.00 95.75 150 HIS A C 1
ATOM 1245 O O . HIS A 1 150 ? 5.597 -10.378 -2.012 1.00 95.75 150 HIS A O 1
ATOM 1251 N N . MET A 1 151 ? 5.943 -9.423 -0.022 1.00 95.00 151 MET A N 1
ATOM 1252 C CA . MET A 1 151 ? 7.192 -8.775 -0.430 1.00 95.00 151 MET A CA 1
ATOM 1253 C C . MET A 1 151 ? 8.271 -9.791 -0.816 1.00 95.00 151 MET A C 1
ATOM 1255 O O . MET A 1 151 ? 9.027 -9.561 -1.762 1.00 95.00 151 MET A O 1
ATOM 1259 N N . HIS A 1 152 ? 8.367 -10.918 -0.112 1.00 96.75 152 HIS A N 1
ATOM 1260 C CA . HIS A 1 152 ? 9.298 -11.987 -0.461 1.00 96.75 152 HIS A CA 1
ATOM 1261 C C . HIS A 1 152 ? 8.966 -12.605 -1.828 1.00 96.75 152 HIS A C 1
ATOM 1263 O O . HIS A 1 152 ? 9.850 -12.721 -2.678 1.00 96.75 152 HIS A O 1
ATOM 1269 N N . GLU A 1 153 ? 7.699 -12.939 -2.065 1.00 96.88 153 GLU A N 1
ATOM 1270 C CA . GLU A 1 153 ? 7.214 -13.499 -3.333 1.00 96.88 153 GLU A CA 1
ATOM 1271 C C . GLU A 1 153 ? 7.397 -12.519 -4.500 1.00 96.88 153 GLU A C 1
ATOM 1273 O O . GLU A 1 153 ? 7.898 -12.897 -5.563 1.00 96.88 153 GLU A O 1
ATOM 1278 N N . LEU A 1 154 ? 7.098 -11.235 -4.285 1.00 96.19 154 LEU A N 1
ATOM 1279 C CA . LEU A 1 154 ? 7.358 -10.175 -5.259 1.00 96.19 154 LEU A CA 1
ATOM 1280 C C . LEU A 1 154 ? 8.850 -10.081 -5.593 1.00 96.19 154 LEU A C 1
ATOM 1282 O O . LEU A 1 154 ? 9.211 -10.060 -6.765 1.00 96.19 154 LEU A O 1
ATOM 1286 N N . ASN A 1 155 ? 9.746 -10.109 -4.605 1.00 94.81 155 ASN A N 1
ATOM 1287 C CA . ASN A 1 155 ? 11.192 -10.105 -4.865 1.00 94.81 155 ASN A CA 1
ATOM 1288 C C . ASN A 1 155 ? 11.684 -11.386 -5.576 1.00 94.81 155 ASN A C 1
ATOM 1290 O O . ASN A 1 155 ? 12.709 -11.369 -6.272 1.00 94.81 155 ASN A O 1
ATOM 1294 N N . ALA A 1 156 ? 10.965 -12.503 -5.437 1.00 96.50 156 ALA A N 1
ATOM 1295 C CA . ALA A 1 156 ? 11.233 -13.725 -6.189 1.00 96.50 156 ALA A CA 1
ATOM 1296 C C . ALA A 1 156 ? 10.759 -13.628 -7.655 1.00 96.50 156 ALA A C 1
ATOM 1298 O O . ALA A 1 156 ? 11.392 -14.232 -8.531 1.00 96.50 156 ALA A O 1
ATOM 1299 N N . SER A 1 157 ? 9.718 -12.836 -7.936 1.00 97.31 157 SER A N 1
ATOM 1300 C CA . SER A 1 157 ? 9.173 -12.612 -9.279 1.00 97.31 157 SER A CA 1
ATOM 1301 C C . SER A 1 157 ? 10.177 -11.934 -10.216 1.00 97.31 157 SER A C 1
ATOM 1303 O O . SER A 1 157 ? 10.783 -10.906 -9.906 1.00 97.31 157 SER A O 1
ATOM 1305 N N . ARG A 1 158 ? 10.338 -12.503 -11.418 1.00 97.56 158 ARG A N 1
ATOM 1306 C CA . ARG A 1 158 ? 11.232 -11.961 -12.451 1.00 97.56 158 ARG A CA 1
ATOM 1307 C C . ARG A 1 158 ? 10.781 -10.578 -12.923 1.00 97.56 158 ARG A C 1
ATOM 1309 O O . ARG A 1 158 ? 11.627 -9.693 -13.014 1.00 97.56 158 ARG A O 1
ATOM 1316 N N . LEU A 1 159 ? 9.487 -10.408 -13.209 1.00 97.25 159 LEU A N 1
ATOM 1317 C CA . LEU A 1 159 ? 8.935 -9.143 -13.705 1.00 97.25 159 LEU A CA 1
ATOM 1318 C C . LEU A 1 159 ? 9.144 -8.023 -12.680 1.00 97.25 159 LEU A C 1
ATOM 1320 O O . LEU A 1 159 ? 9.651 -6.962 -13.024 1.00 97.25 159 LEU A O 1
ATOM 1324 N N . HIS A 1 160 ? 8.857 -8.292 -11.403 1.00 97.75 160 HIS A N 1
ATOM 1325 C CA . HIS A 1 160 ? 9.061 -7.310 -10.338 1.00 97.75 160 HIS A CA 1
ATOM 1326 C C . HIS A 1 160 ? 10.536 -6.913 -10.181 1.00 97.75 160 HIS A C 1
ATOM 1328 O O . HIS A 1 160 ? 10.833 -5.728 -10.060 1.00 97.75 160 HIS A O 1
ATOM 1334 N N . ARG A 1 161 ? 11.481 -7.868 -10.233 1.00 98.00 161 ARG A N 1
ATOM 1335 C CA . ARG A 1 161 ? 12.919 -7.544 -10.196 1.00 98.00 161 ARG A CA 1
ATOM 1336 C C . ARG A 1 161 ? 13.358 -6.671 -11.370 1.00 98.00 161 ARG A C 1
ATOM 1338 O O . ARG A 1 161 ? 14.168 -5.777 -11.160 1.00 98.00 161 ARG A O 1
ATOM 1345 N N . MET A 1 162 ? 12.839 -6.930 -12.572 1.00 98.12 162 MET A N 1
ATOM 1346 C CA . MET A 1 162 ? 13.115 -6.098 -13.748 1.00 98.12 162 MET A CA 1
ATOM 1347 C C . MET A 1 162 ? 12.593 -4.673 -13.544 1.00 98.12 162 MET A C 1
ATOM 1349 O O . MET A 1 162 ? 13.376 -3.734 -13.614 1.00 98.12 162 MET A O 1
ATOM 1353 N N . ILE A 1 163 ? 11.320 -4.525 -13.167 1.00 98.12 163 ILE A N 1
ATOM 1354 C CA . ILE A 1 163 ? 10.697 -3.224 -12.874 1.00 98.12 163 ILE A CA 1
ATOM 1355 C C . ILE A 1 163 ? 11.482 -2.461 -11.799 1.00 98.12 163 ILE A C 1
ATOM 1357 O O . ILE A 1 163 ? 11.805 -1.290 -11.974 1.00 98.12 163 ILE A O 1
ATOM 1361 N N . LYS A 1 164 ? 11.827 -3.124 -10.688 1.00 98.12 164 LYS A N 1
ATOM 1362 C CA . LYS A 1 164 ? 12.590 -2.518 -9.591 1.00 98.12 164 LYS A CA 1
ATOM 1363 C C . LYS A 1 164 ? 13.959 -2.022 -10.057 1.00 98.12 164 LYS A C 1
ATOM 1365 O O . LYS A 1 164 ? 14.366 -0.935 -9.663 1.00 98.12 164 LYS A O 1
ATOM 1370 N N . GLN A 1 165 ? 14.654 -2.805 -10.880 1.00 98.12 165 GLN A N 1
ATOM 1371 C CA . GLN A 1 165 ? 15.951 -2.425 -11.432 1.00 98.12 165 GLN A CA 1
ATOM 1372 C C . GLN A 1 165 ? 15.830 -1.211 -12.365 1.00 98.12 165 GLN A C 1
ATOM 1374 O O . GLN A 1 165 ? 16.596 -0.268 -12.208 1.00 98.12 165 GLN A O 1
ATOM 1379 N N . GLU A 1 166 ? 14.837 -1.183 -13.258 1.00 98.44 166 GLU A N 1
ATOM 1380 C CA . GLU A 1 166 ? 14.608 -0.035 -14.150 1.00 98.44 166 GLU A CA 1
ATOM 1381 C C . GLU A 1 166 ? 14.259 1.246 -13.380 1.00 98.44 166 GLU A C 1
ATOM 1383 O O . GLU A 1 166 ? 14.713 2.327 -13.749 1.00 98.44 166 GLU A O 1
ATOM 1388 N N . ILE A 1 167 ? 13.489 1.146 -12.289 1.00 98.25 167 ILE A N 1
ATOM 1389 C CA . ILE A 1 167 ? 13.215 2.295 -11.411 1.00 98.25 167 ILE A CA 1
ATOM 1390 C C . ILE A 1 167 ? 14.519 2.812 -10.794 1.00 98.25 167 ILE A C 1
ATOM 1392 O O . ILE A 1 167 ? 14.764 4.015 -10.824 1.00 98.25 167 ILE A O 1
ATOM 1396 N N . ILE A 1 168 ? 15.365 1.919 -10.264 1.00 97.62 168 ILE A N 1
ATOM 1397 C CA . ILE A 1 168 ? 16.661 2.294 -9.676 1.00 97.62 168 ILE A CA 1
ATOM 1398 C C . ILE A 1 168 ? 17.551 2.980 -10.719 1.00 97.62 168 ILE A C 1
ATOM 1400 O O . ILE A 1 168 ? 18.149 4.005 -10.412 1.00 97.62 168 ILE A O 1
ATOM 1404 N N . GLU A 1 169 ? 17.610 2.455 -11.944 1.00 97.81 169 GLU A N 1
ATOM 1405 C CA . GLU A 1 169 ? 18.381 3.043 -13.048 1.00 97.81 169 GLU A CA 1
ATOM 1406 C C . GLU A 1 169 ? 17.852 4.429 -13.444 1.00 97.81 169 GLU A C 1
ATOM 1408 O O . GLU A 1 169 ? 18.635 5.359 -13.606 1.00 97.81 169 GLU A O 1
ATOM 1413 N N . LEU A 1 170 ? 16.530 4.625 -13.524 1.00 97.88 170 LEU A N 1
ATOM 1414 C CA . LEU A 1 170 ? 15.948 5.944 -13.806 1.00 97.88 170 LEU A CA 1
ATOM 1415 C C . LEU A 1 170 ? 16.252 6.975 -12.717 1.00 97.88 170 LEU A C 1
ATOM 1417 O O . LEU A 1 170 ? 16.543 8.129 -13.032 1.00 97.88 170 LEU A O 1
ATOM 1421 N N . VAL A 1 171 ? 16.188 6.572 -11.449 1.00 97.38 171 VAL A N 1
ATOM 1422 C CA . VAL A 1 171 ? 16.495 7.468 -10.329 1.00 97.38 171 VAL A CA 1
ATOM 1423 C C . VAL A 1 171 ? 17.992 7.796 -10.304 1.00 97.38 171 VAL A C 1
ATOM 1425 O O . VAL A 1 171 ? 18.356 8.957 -10.157 1.00 97.38 171 VAL A O 1
ATOM 1428 N N . ALA A 1 172 ? 18.864 6.801 -10.493 1.00 96.56 172 ALA A N 1
ATOM 1429 C CA . ALA A 1 172 ? 20.312 6.976 -10.384 1.00 96.56 172 ALA A CA 1
ATOM 1430 C C . ALA A 1 172 ? 20.951 7.672 -11.599 1.00 96.56 172 ALA A C 1
ATOM 1432 O O . ALA A 1 172 ? 21.793 8.551 -11.422 1.00 96.56 172 ALA A O 1
ATOM 1433 N N . ASP A 1 173 ? 20.571 7.291 -12.823 1.00 97.25 173 ASP A N 1
ATOM 1434 C CA . ASP A 1 173 ? 21.251 7.740 -14.048 1.00 97.25 173 ASP A CA 1
ATOM 1435 C C . ASP A 1 173 ? 20.600 8.979 -14.674 1.00 97.25 173 ASP A C 1
ATOM 1437 O O . ASP A 1 173 ? 21.255 9.725 -15.410 1.00 97.25 173 ASP A O 1
ATOM 1441 N N . HIS A 1 174 ? 19.309 9.197 -14.410 1.00 93.31 174 HIS A N 1
ATOM 1442 C CA . HIS A 1 174 ? 18.519 10.255 -15.042 1.00 93.31 174 HIS A CA 1
ATOM 1443 C C . HIS A 1 174 ? 17.980 11.307 -14.065 1.00 93.31 174 HIS A C 1
ATOM 1445 O O . HIS A 1 174 ? 17.324 12.239 -14.529 1.00 93.31 174 HIS A O 1
ATOM 1451 N N . ASP A 1 175 ? 18.269 11.185 -12.762 1.00 94.38 175 ASP A N 1
ATOM 1452 C CA . ASP A 1 175 ? 17.835 12.119 -11.707 1.00 94.38 175 ASP A CA 1
ATOM 1453 C C . ASP A 1 175 ? 16.309 12.353 -11.711 1.00 94.38 175 ASP A C 1
ATOM 1455 O O . ASP A 1 175 ? 15.801 13.460 -11.528 1.00 94.38 175 ASP A O 1
ATOM 1459 N N . VAL A 1 176 ? 15.549 11.293 -12.007 1.00 96.25 176 VAL A N 1
ATOM 1460 C CA . VAL A 1 176 ? 14.082 11.327 -12.044 1.00 96.25 176 VAL A CA 1
ATOM 1461 C C . VAL A 1 176 ? 13.539 11.036 -10.646 1.00 96.25 176 VAL A C 1
ATOM 1463 O O . VAL A 1 176 ? 13.972 10.087 -9.996 1.00 96.25 176 VAL A O 1
ATOM 1466 N N . HIS A 1 177 ? 12.541 11.803 -10.196 1.00 97.00 177 HIS A N 1
ATOM 1467 C CA . HIS A 1 177 ? 11.866 11.541 -8.921 1.00 97.00 177 HIS A CA 1
ATOM 1468 C C . HIS A 1 177 ? 11.250 10.131 -8.894 1.00 97.00 177 HIS A C 1
ATOM 1470 O O . HIS A 1 177 ? 10.681 9.684 -9.894 1.00 97.00 177 HIS A O 1
ATOM 1476 N N . ILE A 1 178 ? 11.306 9.447 -7.745 1.00 96.19 178 ILE A N 1
ATOM 1477 C CA . ILE A 1 178 ? 10.894 8.038 -7.617 1.00 96.19 178 ILE A CA 1
ATOM 1478 C C . ILE A 1 178 ? 9.472 7.778 -8.133 1.00 96.19 178 ILE A C 1
ATOM 1480 O O . ILE A 1 178 ? 9.260 6.823 -8.878 1.00 96.19 178 ILE A O 1
ATOM 1484 N N . ASP A 1 179 ? 8.519 8.664 -7.834 1.00 96.50 179 ASP A N 1
ATOM 1485 C CA . ASP A 1 179 ? 7.131 8.524 -8.295 1.00 96.50 179 ASP A CA 1
ATOM 1486 C C . ASP A 1 179 ? 7.016 8.580 -9.824 1.00 96.50 179 ASP A C 1
ATOM 1488 O O . ASP A 1 179 ? 6.338 7.757 -10.442 1.00 96.50 179 ASP A O 1
ATOM 1492 N N . GLN A 1 180 ? 7.743 9.503 -10.460 1.00 97.06 180 GLN A N 1
ATOM 1493 C CA . GLN A 1 180 ? 7.767 9.627 -11.918 1.00 97.06 180 GLN A CA 1
ATOM 1494 C C . GLN A 1 180 ? 8.458 8.421 -12.565 1.00 97.06 180 GLN A C 1
ATOM 1496 O O . GLN A 1 180 ? 8.016 7.948 -13.615 1.00 97.06 180 GLN A O 1
ATOM 1501 N N . ALA A 1 181 ? 9.519 7.901 -11.942 1.00 98.06 181 ALA A N 1
ATOM 1502 C CA . ALA A 1 181 ? 10.196 6.693 -12.398 1.00 98.06 181 ALA A CA 1
ATOM 1503 C C . ALA A 1 181 ? 9.261 5.473 -12.331 1.00 98.06 181 ALA A C 1
ATOM 1505 O O . ALA A 1 181 ? 9.139 4.745 -13.318 1.00 98.06 181 ALA A O 1
ATOM 1506 N N . ILE A 1 182 ? 8.537 5.292 -11.218 1.00 97.81 182 ILE A N 1
ATOM 1507 C CA . ILE A 1 182 ? 7.534 4.228 -11.051 1.00 97.81 182 ILE A CA 1
ATOM 1508 C C . ILE A 1 182 ? 6.474 4.312 -12.154 1.00 97.81 182 ILE A C 1
ATOM 1510 O O . ILE A 1 182 ? 6.218 3.318 -12.837 1.00 97.81 182 ILE A O 1
ATOM 1514 N N . GLU A 1 183 ? 5.886 5.489 -12.379 1.00 97.88 183 GLU A N 1
ATOM 1515 C CA . GLU A 1 183 ? 4.867 5.665 -13.417 1.00 97.88 183 GLU A CA 1
ATOM 1516 C C . GLU A 1 183 ? 5.380 5.332 -14.822 1.00 97.88 183 GLU A C 1
ATOM 1518 O O . GLU A 1 183 ? 4.680 4.681 -15.604 1.00 97.88 183 GLU A O 1
ATOM 1523 N N . GLN A 1 184 ? 6.589 5.783 -15.166 1.00 97.62 184 GLN A N 1
ATOM 1524 C CA . GLN A 1 184 ? 7.182 5.518 -16.475 1.00 97.62 184 GLN A CA 1
ATOM 1525 C C . GLN A 1 184 ? 7.423 4.025 -16.693 1.00 97.62 184 GLN A C 1
ATOM 1527 O O . GLN A 1 184 ? 7.091 3.507 -17.761 1.00 97.62 184 GLN A O 1
ATOM 1532 N N . VAL A 1 185 ? 7.969 3.327 -15.696 1.00 98.12 185 VAL A N 1
ATOM 1533 C CA . VAL A 1 185 ? 8.277 1.895 -15.797 1.00 98.12 185 VAL A CA 1
ATOM 1534 C C . VAL A 1 185 ? 6.993 1.068 -15.868 1.00 98.12 185 VAL A C 1
ATOM 1536 O O . VAL A 1 185 ? 6.876 0.210 -16.741 1.00 98.12 185 VAL A O 1
ATOM 1539 N N . ILE A 1 186 ? 5.972 1.380 -15.061 1.00 97.56 186 ILE A N 1
ATOM 1540 C CA . ILE A 1 186 ? 4.662 0.711 -15.155 1.00 97.56 186 ILE A CA 1
ATOM 1541 C C . ILE A 1 186 ? 4.052 0.892 -16.552 1.00 97.56 186 ILE A C 1
ATOM 1543 O O . ILE A 1 186 ? 3.566 -0.074 -17.139 1.00 97.56 186 ILE A O 1
ATOM 1547 N N . LYS A 1 187 ? 4.112 2.104 -17.125 1.00 97.75 187 LYS A N 1
ATOM 1548 C CA . LYS A 1 187 ? 3.614 2.369 -18.487 1.00 97.75 187 LYS A CA 1
ATOM 1549 C C . LYS A 1 187 ? 4.359 1.545 -19.546 1.00 97.75 187 LYS A C 1
ATOM 1551 O O . LYS A 1 187 ? 3.717 1.068 -20.480 1.00 97.75 187 LYS A O 1
ATOM 1556 N N . ARG A 1 188 ? 5.678 1.355 -19.408 1.00 98.06 188 ARG A N 1
ATOM 1557 C CA . ARG A 1 188 ? 6.491 0.531 -20.327 1.00 98.06 188 ARG A CA 1
ATOM 1558 C C . ARG A 1 188 ? 6.145 -0.955 -20.239 1.00 98.06 188 ARG A C 1
ATOM 1560 O O . ARG A 1 188 ? 6.061 -1.605 -21.275 1.00 98.06 188 ARG A O 1
ATOM 1567 N N . HIS A 1 189 ? 5.887 -1.462 -19.036 1.00 97.94 189 HIS A N 1
ATOM 1568 C CA . HIS A 1 189 ? 5.550 -2.869 -18.787 1.00 97.94 189 HIS A CA 1
ATOM 1569 C C . HIS A 1 189 ? 4.049 -3.174 -18.830 1.00 97.94 189 HIS A C 1
ATOM 1571 O O . HIS A 1 189 ? 3.625 -4.247 -18.403 1.00 97.94 189 HIS A O 1
ATOM 1577 N N . ARG A 1 190 ? 3.218 -2.264 -19.350 1.00 97.44 190 ARG A N 1
ATOM 1578 C CA . ARG A 1 190 ? 1.763 -2.459 -19.396 1.00 97.44 190 ARG A CA 1
ATOM 1579 C C . ARG A 1 190 ? 1.371 -3.783 -20.059 1.00 97.44 190 ARG A C 1
ATOM 1581 O O . ARG A 1 190 ? 0.558 -4.509 -19.508 1.00 97.44 190 ARG A O 1
ATOM 1588 N N . THR A 1 191 ? 1.989 -4.121 -21.189 1.00 97.06 191 THR A N 1
ATOM 1589 C CA . THR A 1 191 ? 1.708 -5.375 -21.907 1.00 97.06 191 THR A CA 1
ATOM 1590 C C . THR A 1 191 ? 2.117 -6.615 -21.118 1.00 97.06 191 THR A C 1
ATOM 1592 O O . THR A 1 191 ? 1.455 -7.643 -21.214 1.00 97.06 191 THR A O 1
ATOM 1595 N N . ASP A 1 192 ? 3.187 -6.528 -20.320 1.00 95.81 192 ASP A N 1
ATOM 1596 C CA . ASP A 1 192 ? 3.606 -7.637 -19.460 1.00 95.81 192 ASP A CA 1
ATOM 1597 C C . ASP A 1 192 ? 2.559 -7.883 -18.368 1.00 95.81 192 ASP A C 1
ATOM 1599 O O . ASP A 1 192 ? 2.224 -9.033 -18.096 1.00 95.81 192 ASP A O 1
ATOM 1603 N N . PHE A 1 193 ? 1.990 -6.818 -17.789 1.00 95.06 193 PHE A N 1
ATOM 1604 C CA . PHE A 1 193 ? 0.872 -6.932 -16.851 1.00 95.06 193 PHE A CA 1
ATOM 1605 C C . PHE A 1 193 ? -0.397 -7.462 -17.516 1.00 95.06 193 PHE A C 1
ATOM 1607 O O . PHE A 1 193 ? -1.015 -8.361 -16.956 1.00 95.06 193 PHE A O 1
ATOM 1614 N N . ASP A 1 194 ? -0.759 -6.961 -18.699 1.00 95.00 194 ASP A N 1
ATOM 1615 C CA . ASP A 1 194 ? -1.944 -7.419 -19.437 1.00 95.00 194 ASP A CA 1
ATOM 1616 C C . ASP A 1 194 ? -1.867 -8.942 -19.695 1.00 95.00 194 ASP A C 1
ATOM 1618 O O . ASP A 1 194 ? -2.826 -9.669 -19.431 1.00 95.00 194 ASP A O 1
ATOM 1622 N N . SER A 1 195 ? -0.683 -9.460 -20.050 1.00 93.94 195 SER A N 1
ATOM 1623 C CA . SER A 1 195 ? -0.460 -10.902 -20.249 1.00 93.94 195 SER A CA 1
ATOM 1624 C C . SER A 1 195 ? -0.655 -11.756 -18.986 1.00 93.94 195 SER A C 1
ATOM 1626 O O . SER A 1 195 ? -0.944 -12.950 -19.081 1.00 93.94 195 SER A O 1
ATOM 1628 N N . LEU A 1 196 ? -0.520 -11.176 -17.785 1.00 91.75 196 LEU A N 1
ATOM 1629 C CA . LEU A 1 196 ? -0.790 -11.901 -16.540 1.00 91.75 196 LEU A CA 1
ATOM 1630 C C . LEU A 1 196 ? -2.278 -12.196 -16.369 1.00 91.75 196 LEU A C 1
ATOM 1632 O O . LEU A 1 196 ? -2.594 -13.167 -15.695 1.00 91.75 196 LEU A O 1
ATOM 1636 N N . PHE A 1 197 ? -3.166 -11.394 -16.963 1.00 90.19 197 PHE A N 1
ATOM 1637 C CA . PHE A 1 197 ? -4.615 -11.583 -16.881 1.00 90.19 197 PHE A CA 1
ATOM 1638 C C . PHE A 1 197 ? -5.142 -12.505 -17.982 1.00 90.19 197 PHE A C 1
ATOM 1640 O O . PHE A 1 197 ? -6.026 -13.311 -17.715 1.00 90.19 197 PHE A O 1
ATOM 1647 N N . GLU A 1 198 ? -4.564 -12.446 -19.185 1.00 89.75 198 GLU A N 1
ATOM 1648 C CA . GLU A 1 198 ? -4.969 -13.294 -20.320 1.00 89.75 198 GLU A CA 1
ATOM 1649 C C . GLU A 1 198 ? -4.822 -14.794 -20.013 1.00 89.75 198 GLU A C 1
ATOM 1651 O O . GLU A 1 198 ? -5.672 -15.594 -20.386 1.00 89.75 198 GLU A O 1
ATOM 1656 N N . ASN A 1 199 ? -3.801 -15.182 -19.243 1.00 75.62 199 ASN A N 1
ATOM 1657 C CA . ASN A 1 199 ? -3.585 -16.583 -18.861 1.00 75.62 199 ASN A CA 1
ATOM 1658 C C . ASN A 1 199 ? -4.639 -17.149 -17.885 1.00 75.62 199 ASN A C 1
ATOM 1660 O O . ASN A 1 199 ? -4.660 -18.360 -17.673 1.00 75.62 199 ASN A O 1
ATOM 1664 N N . TYR A 1 200 ? -5.478 -16.308 -17.268 1.00 72.44 200 TYR A N 1
ATOM 1665 C CA . TYR A 1 200 ? -6.552 -16.767 -16.378 1.00 72.44 200 TYR A CA 1
ATOM 1666 C C . TYR A 1 200 ? -7.878 -17.003 -17.106 1.00 72.44 200 TYR A C 1
ATOM 1668 O O . TYR A 1 200 ? -8.678 -17.792 -16.614 1.00 72.44 200 TYR A O 1
ATOM 1676 N N . ASP A 1 201 ? -8.108 -16.356 -18.252 1.00 68.69 201 ASP A N 1
ATOM 1677 C CA . ASP A 1 201 ? -9.384 -16.439 -18.984 1.00 68.69 201 ASP A CA 1
ATOM 1678 C C . ASP A 1 201 ? -9.491 -17.742 -19.808 1.00 68.69 201 ASP A C 1
ATOM 1680 O O . ASP A 1 201 ? -10.573 -18.286 -19.988 1.00 68.69 201 ASP A O 1
ATOM 1684 N N . ASP A 1 202 ? -8.355 -18.318 -20.221 1.00 61.59 202 ASP A N 1
ATOM 1685 C CA . ASP A 1 202 ? -8.289 -19.566 -21.006 1.00 61.59 202 ASP A CA 1
ATOM 1686 C C . ASP A 1 202 ? -8.265 -20.860 -20.149 1.00 61.59 202 ASP A C 1
ATOM 1688 O O . ASP A 1 202 ? -8.045 -21.949 -20.680 1.00 61.59 202 ASP A O 1
ATOM 1692 N N . SER A 1 203 ? -8.454 -20.783 -18.822 1.00 60.22 203 SER A N 1
ATOM 1693 C CA . SER A 1 203 ? -8.457 -21.967 -17.928 1.00 60.22 203 SER A CA 1
ATOM 1694 C C . SER A 1 203 ? -9.850 -22.483 -17.538 1.00 60.22 203 SER A C 1
ATOM 1696 O O . SER A 1 203 ? -9.929 -23.369 -16.688 1.00 60.22 203 SER A O 1
ATOM 1698 N N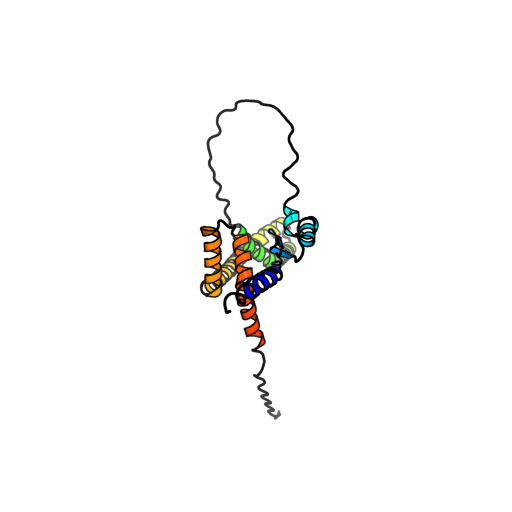 . ASP A 1 204 ? -10.929 -21.968 -18.136 1.00 63.03 204 ASP A N 1
ATOM 1699 C CA . ASP A 1 204 ? -12.310 -22.274 -17.712 1.00 63.03 204 ASP A CA 1
ATOM 1700 C C . ASP A 1 204 ? -13.124 -23.118 -18.712 1.00 63.03 204 ASP A C 1
ATOM 1702 O O . ASP A 1 204 ? -14.349 -23.152 -18.641 1.00 63.03 204 ASP A O 1
ATOM 1706 N N . ASP A 1 205 ? -12.465 -23.849 -19.616 1.00 61.97 205 ASP A N 1
ATOM 1707 C CA . ASP A 1 205 ? -13.138 -24.805 -20.500 1.00 61.97 205 ASP A CA 1
ATOM 1708 C C . ASP A 1 205 ? -12.490 -26.200 -20.421 1.00 61.97 205 ASP A C 1
ATOM 1710 O O . ASP A 1 205 ? -11.322 -26.386 -20.753 1.00 61.97 205 ASP A O 1
ATOM 1714 N N . GLU A 1 206 ? -13.315 -27.183 -20.038 1.00 58.59 206 GLU A N 1
ATOM 1715 C CA . GLU A 1 206 ? -13.087 -28.643 -20.018 1.00 58.59 206 GLU A CA 1
ATOM 1716 C C . GLU A 1 206 ? -12.576 -29.296 -18.714 1.00 58.59 206 GLU A C 1
ATOM 1718 O O . GLU A 1 206 ? -11.581 -30.016 -18.701 1.00 58.59 206 GLU A O 1
ATOM 1723 N N . ASP A 1 207 ? -13.370 -29.227 -17.640 1.00 55.91 207 ASP A N 1
ATOM 1724 C CA . ASP A 1 207 ? -13.617 -30.441 -16.835 1.00 55.91 207 ASP A CA 1
ATOM 1725 C C . ASP A 1 207 ? -15.099 -30.544 -16.450 1.00 55.91 207 ASP A C 1
ATOM 1727 O O . ASP A 1 207 ? -15.510 -30.530 -15.289 1.00 55.91 207 ASP A O 1
ATOM 1731 N N . GLY A 1 208 ? -15.933 -30.621 -17.490 1.00 57.91 208 GLY A N 1
ATOM 1732 C CA . GLY A 1 208 ? -17.276 -31.174 -17.397 1.00 57.91 208 GLY A CA 1
ATOM 1733 C C . GLY A 1 208 ? -17.198 -32.691 -17.247 1.00 57.91 208 GLY A C 1
ATOM 1734 O O . GLY A 1 208 ? -17.548 -33.423 -18.171 1.00 57.91 208 GLY A O 1
ATOM 1735 N N . SER A 1 209 ? -16.744 -33.174 -16.091 1.00 61.12 209 SER A N 1
ATOM 1736 C CA . SER A 1 209 ? -17.046 -34.538 -15.665 1.00 61.12 209 SER A CA 1
ATOM 1737 C C . SER A 1 209 ? -18.498 -34.578 -15.188 1.00 61.12 209 SER A C 1
ATOM 1739 O O . SER A 1 209 ? -18.822 -34.411 -14.013 1.00 61.12 209 SER A O 1
ATOM 1741 N N . GLU A 1 210 ? -19.395 -34.792 -16.153 1.00 61.16 210 GLU A N 1
ATOM 1742 C CA . GLU A 1 210 ? -20.715 -35.386 -15.938 1.00 61.16 210 GLU A CA 1
ATOM 1743 C C . GLU A 1 210 ? -20.535 -36.793 -15.337 1.00 61.16 210 GLU A C 1
ATOM 1745 O O . GLU A 1 210 ? -20.710 -37.802 -16.017 1.00 61.16 210 GLU A O 1
ATOM 1750 N N . ASP A 1 211 ? -20.165 -36.884 -14.058 1.00 58.06 211 ASP A N 1
ATOM 1751 C CA . ASP A 1 211 ? -20.306 -38.123 -13.292 1.00 58.06 211 ASP A CA 1
ATOM 1752 C C . ASP A 1 211 ? -21.736 -38.186 -12.746 1.00 58.06 211 ASP A C 1
ATOM 1754 O O . ASP A 1 211 ? -22.052 -37.916 -11.583 1.00 58.06 211 ASP A O 1
ATOM 1758 N N . ASP A 1 212 ? -22.616 -38.534 -13.678 1.00 60.00 212 ASP A N 1
ATOM 1759 C CA . ASP A 1 212 ? -23.979 -38.999 -13.484 1.00 60.00 212 ASP A CA 1
ATOM 1760 C C . ASP A 1 212 ? -23.935 -40.350 -12.735 1.00 60.00 212 ASP A C 1
ATOM 1762 O O . ASP A 1 212 ? -24.131 -41.425 -13.303 1.00 60.00 212 ASP A O 1
ATOM 1766 N N . MET A 1 213 ? -23.610 -40.329 -11.436 1.00 61.84 213 MET A N 1
ATOM 1767 C CA . MET A 1 213 ? -23.775 -41.496 -10.562 1.00 61.84 213 MET A CA 1
ATOM 1768 C C . MET A 1 213 ? -25.191 -41.538 -9.991 1.00 61.84 213 MET A C 1
ATOM 1770 O O . MET A 1 213 ? -25.435 -41.331 -8.800 1.00 61.84 213 MET A O 1
ATOM 1774 N N . ASP A 1 214 ? -26.121 -41.908 -10.869 1.00 67.44 214 ASP A N 1
ATOM 1775 C CA . ASP A 1 214 ? -27.368 -42.576 -10.515 1.00 67.44 214 ASP A CA 1
ATOM 1776 C C . ASP A 1 214 ? -27.051 -43.859 -9.725 1.00 67.44 214 ASP A C 1
ATOM 1778 O O . ASP A 1 214 ? -26.723 -44.911 -10.282 1.00 67.44 214 ASP A O 1
ATOM 1782 N N . THR A 1 215 ? -27.123 -43.778 -8.394 1.00 64.12 215 THR A N 1
ATOM 1783 C CA . THR A 1 215 ? -27.104 -44.964 -7.530 1.00 64.12 215 THR A CA 1
ATOM 1784 C C . THR A 1 215 ? -28.311 -44.965 -6.601 1.00 64.12 215 THR A C 1
ATOM 1786 O O . THR A 1 215 ? -28.230 -44.628 -5.425 1.00 64.12 215 THR A O 1
ATOM 1789 N N . LYS A 1 216 ? -29.448 -45.356 -7.184 1.00 66.44 216 LYS A N 1
ATOM 1790 C CA . LYS A 1 216 ? -30.443 -46.297 -6.639 1.00 66.44 216 LYS A CA 1
ATOM 1791 C C . LYS A 1 216 ? -30.568 -46.370 -5.111 1.00 66.44 216 LYS A C 1
ATOM 1793 O O . LYS A 1 216 ? -29.833 -47.087 -4.437 1.00 66.44 216 LYS A O 1
ATOM 1798 N N . ASP A 1 217 ? -31.626 -45.725 -4.634 1.00 66.06 217 ASP A N 1
ATOM 1799 C CA . ASP A 1 217 ? -32.764 -46.366 -3.962 1.00 66.06 217 ASP A CA 1
ATOM 1800 C C . ASP A 1 217 ? -32.553 -47.841 -3.553 1.00 66.06 217 ASP A C 1
ATOM 1802 O O . ASP A 1 217 ? -32.468 -48.721 -4.416 1.00 66.06 217 ASP A O 1
ATOM 1806 N N . ASN A 1 218 ? -32.482 -48.105 -2.243 1.00 60.31 218 ASN A N 1
ATOM 1807 C CA . ASN A 1 218 ? -32.959 -49.348 -1.632 1.00 60.31 218 ASN A CA 1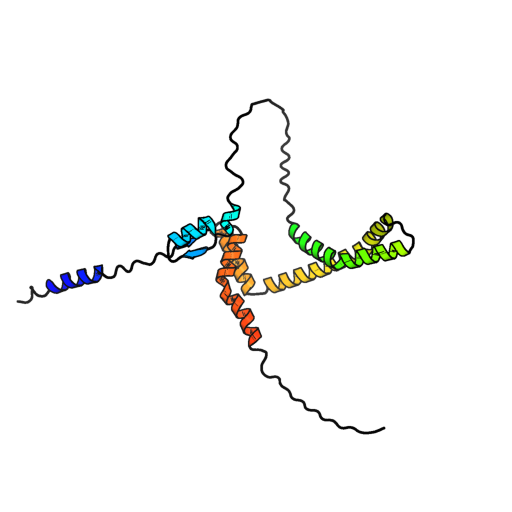
ATOM 1808 C C . ASN A 1 218 ? -33.008 -49.258 -0.093 1.00 60.31 218 ASN A C 1
ATOM 1810 O O . ASN A 1 218 ? -31.977 -49.273 0.573 1.00 60.31 218 ASN A O 1
ATOM 1814 N N . ASN A 1 219 ? -34.246 -49.331 0.401 1.00 61.12 219 ASN A N 1
ATOM 1815 C CA . ASN A 1 219 ? -34.721 -50.039 1.595 1.00 61.12 219 ASN A CA 1
ATOM 1816 C C . ASN A 1 219 ? -34.416 -49.554 3.029 1.00 61.12 219 ASN A C 1
ATOM 1818 O O . ASN A 1 219 ? -33.282 -49.578 3.492 1.00 61.12 219 ASN A O 1
ATOM 1822 N N . GLU A 1 220 ? -35.556 -49.386 3.723 1.00 51.16 220 GLU A N 1
ATOM 1823 C CA . GLU A 1 220 ? -35.878 -49.652 5.145 1.00 51.16 220 GLU A CA 1
ATOM 1824 C C . GLU A 1 220 ? -35.444 -48.657 6.232 1.00 51.16 220 GLU A C 1
ATOM 1826 O O . GLU A 1 220 ? -34.243 -48.535 6.550 1.00 51.16 220 GLU A O 1
#

pLDDT: mean 79.45, std 19.64, range [44.47, 98.44]

Secondary structure (DSSP, 8-state):
--SSHHHHHHHHHHHHTTS-------PEEPTTT--EESSHHHHHHIIIII-TTGGGSSSSSS--------------------------THHHHHHHHHHHHHHHHHHHHHHHHHHHTT--HHHHHHHHHHHHHHHHHHHHHHHHHHHHHHHHHHHH-HHHHHHHHHHHHHHHHH---HHHHHHHHHHHTHHHHHHHHHHHHTTSS---------------

Sequence (220 aa):
MIKKTKIILKTSLLAIRRVLKKEEDKMHSCDDCGLISENIHDLQRHVKTWCPESRKRTRDEDDELTHKKLRLDDDSSEDDDDSAEEDDDDRFAFIVNEVWDDHSTQYDRKIKQLMEDDMSKKDAKEEASDIMLSKDRSLFMKKYKDFLMHMHELNASRLHRMIKQEIIELVADHDVHIDQAIEQVIKRHRTDFDSLFEN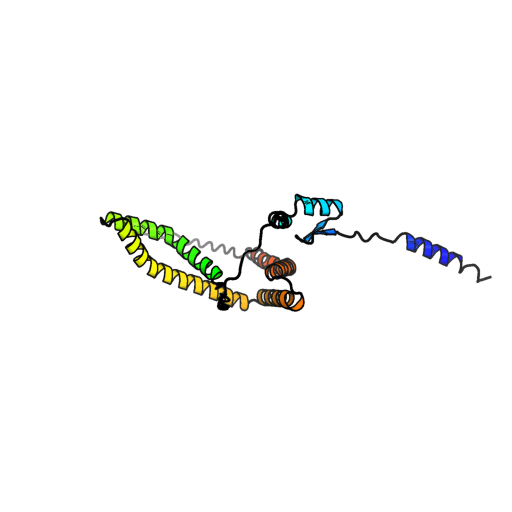YDDSDDEDGSEDDMDTKDNNE

Organism: Pinctada imbricata (NCBI:txid66713)

Radius of gyration: 34.74 Å; chains: 1; bounding box: 62×97×116 Å